Protein AF-A0A1F9WTL8-F1 (afdb_monomer)

Sequence (303 aa):
MWAKHGKNPTGVVTTSINKLLNHLFNNQVIKMRYGSTAKKWLDEKLRIMIGVPLVFESAYKNKDGSFRSKESFTLLKKVEMFDRKLSKINKKDEYAGHSQFVIHPVIIDSILQKNIKPVRLDVILSLKMEISVILYRWLDLVIADKYEVENTLKKLKEELAFGPERYDSFVATIREACEELEGKDFTTGRIVYCKVEKTVDGSDWKIVVRKGKQLELFEEPKVVKQLETDGEFEAFLTKWELLNDPLKSIIKSKAEKIAREKFPTLHSDLSVNLEIVEIMKQREAKPTKELPSDQVQTTQASE

Solvent-accessible surface area (backbone atoms only — not comparable to full-atom values): 18083 Å² total; per-residue (Å²): 109,54,84,79,65,79,49,81,85,72,38,70,46,77,47,46,46,66,60,55,47,48,65,52,29,75,55,67,67,42,95,65,68,90,50,74,66,47,52,51,52,50,51,52,52,53,51,48,37,50,67,49,73,46,70,40,86,72,38,56,78,44,97,86,58,85,40,76,42,76,49,76,46,35,61,27,74,45,79,46,76,50,71,44,75,59,90,82,58,100,56,89,88,51,63,47,56,31,37,38,39,23,40,23,64,71,59,47,52,32,54,76,71,61,75,54,85,83,73,58,60,71,54,53,46,69,51,86,50,70,66,33,48,55,49,48,56,52,46,45,62,74,40,57,92,45,53,62,49,74,46,45,47,73,61,48,37,60,76,66,66,55,70,95,66,57,67,70,59,52,55,52,54,50,39,56,27,23,62,70,45,43,71,38,66,47,87,77,17,17,28,74,39,40,46,70,43,72,38,95,86,64,85,47,46,25,42,43,39,32,49,40,76,55,76,82,74,78,75,73,64,73,71,61,71,65,54,78,76,45,74,62,48,62,55,44,55,57,53,58,69,70,50,56,70,73,59,49,51,56,46,47,55,53,12,45,52,52,25,48,71,77,34,75,89,51,94,46,74,65,46,28,50,52,37,40,53,51,56,49,53,56,52,69,74,44,78,79,77,75,76,84,89,79,84,88,77,87,84,86,80,89,132

Structure (mmCIF, N/CA/C/O backbone):
data_AF-A0A1F9WTL8-F1
#
_entry.id   AF-A0A1F9WTL8-F1
#
loop_
_atom_site.group_PDB
_atom_site.id
_atom_site.type_symbol
_atom_site.label_atom_id
_atom_site.label_alt_id
_atom_site.label_comp_id
_atom_site.label_asym_id
_atom_site.label_entity_id
_atom_site.label_seq_id
_atom_site.pdbx_PDB_ins_code
_atom_site.Cartn_x
_atom_site.Cartn_y
_atom_site.Cartn_z
_atom_site.occupancy
_atom_site.B_iso_or_equiv
_atom_site.auth_seq_id
_atom_site.auth_comp_id
_atom_site.auth_asym_id
_atom_site.auth_atom_id
_atom_site.pdbx_PDB_model_num
ATOM 1 N N . MET A 1 1 ? -1.086 -16.876 -12.178 1.00 43.19 1 MET A N 1
ATOM 2 C CA . MET A 1 1 ? -0.155 -16.435 -13.239 1.00 43.19 1 MET A CA 1
ATOM 3 C C . MET A 1 1 ? 0.992 -17.419 -13.453 1.00 43.19 1 MET A C 1
ATOM 5 O O . MET A 1 1 ? 1.028 -17.994 -14.525 1.00 43.19 1 MET A O 1
ATOM 9 N N . TRP A 1 2 ? 1.868 -17.708 -12.480 1.00 45.12 2 TRP A N 1
ATOM 10 C CA . TRP A 1 2 ? 3.004 -18.633 -12.705 1.00 45.12 2 TRP A CA 1
ATOM 11 C C . TRP A 1 2 ? 2.601 -20.062 -13.088 1.00 45.12 2 TRP A C 1
ATOM 13 O O . TRP A 1 2 ? 3.089 -20.580 -14.086 1.00 45.12 2 TRP A O 1
ATOM 23 N N . ALA A 1 3 ? 1.611 -20.637 -12.399 1.00 43.53 3 ALA A N 1
ATOM 24 C CA . ALA A 1 3 ? 1.057 -21.948 -12.751 1.00 43.53 3 ALA A CA 1
ATOM 25 C C . ALA A 1 3 ? 0.405 -21.989 -14.151 1.00 43.53 3 ALA A C 1
ATOM 27 O O . ALA A 1 3 ? 0.391 -23.035 -14.785 1.00 43.53 3 ALA A O 1
ATOM 28 N N . LYS A 1 4 ? -0.096 -20.851 -14.660 1.00 45.72 4 LYS A N 1
ATOM 29 C CA . LYS A 1 4 ? -0.678 -20.753 -16.012 1.00 45.72 4 LYS A CA 1
ATOM 30 C C . LYS A 1 4 ? 0.379 -20.631 -17.118 1.00 45.72 4 LYS A C 1
ATOM 32 O O . LYS A 1 4 ? 0.051 -20.868 -18.271 1.00 45.72 4 LYS A O 1
ATOM 37 N N . HIS A 1 5 ? 1.620 -20.267 -16.787 1.00 51.41 5 HIS A N 1
ATOM 38 C CA . HIS A 1 5 ? 2.692 -20.038 -17.766 1.00 51.41 5 HIS A CA 1
ATOM 39 C C . HIS A 1 5 ? 3.828 -21.072 -17.701 1.00 51.41 5 HIS A C 1
ATOM 41 O O . HIS A 1 5 ? 4.842 -20.881 -18.365 1.00 51.41 5 HIS A O 1
ATOM 47 N N . GLY A 1 6 ? 3.689 -22.144 -16.909 1.00 40.47 6 GLY A N 1
ATOM 48 C CA . GLY A 1 6 ? 4.621 -23.283 -16.899 1.00 40.47 6 GLY A CA 1
ATOM 49 C C . GLY A 1 6 ? 6.064 -22.966 -16.482 1.00 40.47 6 GLY A C 1
ATOM 50 O O . GLY A 1 6 ? 6.950 -23.795 -16.669 1.00 40.47 6 GLY A O 1
ATOM 51 N N . LYS A 1 7 ? 6.333 -21.776 -15.931 1.00 51.59 7 LYS A N 1
ATOM 52 C CA . LYS A 1 7 ? 7.673 -21.369 -15.491 1.00 51.59 7 LYS A CA 1
ATOM 53 C C . LYS A 1 7 ? 7.816 -21.589 -13.988 1.00 51.59 7 LYS A C 1
ATOM 55 O O . LYS A 1 7 ? 6.960 -21.159 -13.216 1.00 51.59 7 LYS A O 1
ATOM 60 N N . ASN A 1 8 ? 8.915 -22.240 -13.600 1.00 54.66 8 ASN A N 1
ATOM 61 C CA . ASN A 1 8 ? 9.370 -22.347 -12.214 1.00 54.66 8 ASN A CA 1
ATOM 62 C C . ASN A 1 8 ? 9.337 -20.941 -11.573 1.00 54.66 8 ASN A C 1
ATOM 64 O O . ASN A 1 8 ? 9.842 -20.003 -12.203 1.00 54.66 8 ASN A O 1
ATOM 68 N N . PRO A 1 9 ? 8.716 -20.747 -10.395 1.00 68.69 9 PRO A N 1
ATOM 69 C CA . PRO A 1 9 ? 8.656 -19.453 -9.726 1.00 68.69 9 PRO A CA 1
ATOM 70 C C . PRO A 1 9 ? 10.038 -19.102 -9.157 1.00 68.69 9 PRO A C 1
ATOM 72 O O . PRO A 1 9 ? 10.268 -19.101 -7.960 1.00 68.69 9 PRO A O 1
ATOM 75 N N . THR A 1 10 ? 10.991 -18.781 -10.029 1.00 75.44 10 THR A N 1
ATOM 76 C CA . THR A 1 10 ? 12.353 -18.376 -9.653 1.00 75.44 10 THR A CA 1
ATOM 77 C C . THR A 1 10 ? 12.415 -16.936 -9.137 1.00 75.44 10 THR A C 1
ATOM 79 O O . THR A 1 10 ? 13.492 -16.432 -8.831 1.00 75.44 10 THR A O 1
ATOM 82 N N . GLY A 1 11 ? 11.274 -16.239 -9.102 1.00 80.44 11 GLY A N 1
ATOM 83 C CA . GLY A 1 11 ? 11.183 -14.816 -8.784 1.00 80.44 11 GLY A CA 1
ATOM 84 C C . GLY A 1 11 ? 11.794 -13.896 -9.843 1.00 80.44 11 GLY A C 1
ATOM 85 O O . GLY A 1 11 ? 11.810 -12.685 -9.642 1.00 80.44 11 GLY A O 1
ATOM 86 N N . VAL A 1 12 ? 12.281 -14.441 -10.965 1.00 86.31 12 VAL A N 1
ATOM 87 C CA . VAL A 1 12 ? 12.871 -13.662 -12.058 1.00 86.31 12 VAL A CA 1
ATOM 88 C C . VAL A 1 12 ? 11.763 -13.013 -12.881 1.00 86.31 12 VAL A C 1
ATOM 90 O O . VAL A 1 12 ? 10.932 -13.690 -13.487 1.00 86.31 12 VAL A O 1
ATOM 93 N N . VAL A 1 13 ? 11.796 -11.689 -12.952 1.00 83.81 13 VAL A N 1
ATOM 94 C CA . VAL A 1 13 ? 10.943 -10.879 -13.818 1.00 83.81 13 VAL A CA 1
ATOM 95 C C . VAL A 1 13 ? 11.832 -10.212 -14.857 1.00 83.81 13 VAL A C 1
ATOM 97 O O . VAL A 1 13 ? 12.881 -9.663 -14.532 1.00 83.81 13 VAL A O 1
ATOM 100 N N . THR A 1 14 ? 11.449 -10.294 -16.129 1.00 83.19 14 THR A N 1
ATOM 101 C CA . THR A 1 14 ? 12.150 -9.639 -17.240 1.00 83.19 14 THR A CA 1
ATOM 102 C C . THR A 1 14 ? 11.123 -8.919 -18.097 1.00 83.19 14 THR A C 1
ATOM 104 O O . THR A 1 14 ? 10.151 -9.533 -18.534 1.00 83.19 14 THR A O 1
ATOM 107 N N . THR A 1 15 ? 11.316 -7.621 -18.311 1.00 81.44 15 THR A N 1
ATOM 108 C CA . THR A 1 15 ? 10.384 -6.773 -19.064 1.00 81.44 15 THR A CA 1
ATOM 109 C C . THR A 1 15 ? 11.129 -5.637 -19.759 1.00 81.44 15 THR A C 1
ATOM 111 O O . THR A 1 15 ? 12.241 -5.277 -19.370 1.00 81.44 15 THR A O 1
ATOM 114 N N . SER A 1 16 ? 10.525 -5.053 -20.796 1.00 83.12 16 SER A N 1
ATOM 115 C CA . SER A 1 16 ? 11.001 -3.772 -21.314 1.00 83.12 16 SER A CA 1
ATOM 116 C C . SER A 1 16 ? 10.703 -2.666 -20.299 1.00 83.12 16 SER A C 1
ATOM 118 O O . SER A 1 16 ? 9.689 -2.710 -19.587 1.00 83.12 16 SER A O 1
ATOM 120 N N . ILE A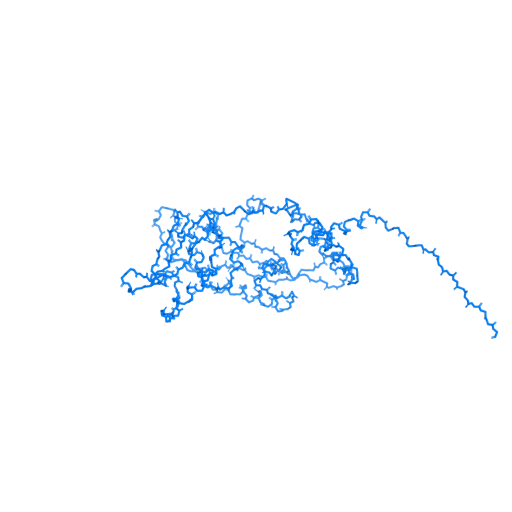 1 17 ? 11.585 -1.667 -20.238 1.00 81.31 17 ILE A N 1
ATOM 121 C CA . ILE A 1 17 ? 11.403 -0.501 -19.364 1.00 81.31 17 ILE A CA 1
ATOM 122 C C . ILE A 1 17 ? 10.117 0.238 -19.756 1.00 81.31 17 ILE A C 1
ATOM 124 O O . ILE A 1 17 ? 9.329 0.593 -18.885 1.00 81.31 17 ILE A O 1
ATOM 128 N N . ASN A 1 18 ? 9.852 0.382 -21.058 1.00 77.19 18 ASN A N 1
ATOM 129 C CA . ASN A 1 18 ? 8.648 1.044 -21.573 1.00 77.19 18 ASN A CA 1
ATOM 130 C C . ASN A 1 18 ? 7.372 0.373 -21.076 1.00 77.19 18 ASN A C 1
ATOM 132 O O . ASN A 1 18 ? 6.476 1.056 -20.597 1.00 77.19 18 ASN A O 1
ATOM 136 N N . LYS A 1 19 ? 7.292 -0.961 -21.147 1.00 78.44 19 LYS A N 1
ATOM 137 C CA . LYS A 1 19 ? 6.102 -1.700 -20.714 1.00 78.44 19 LYS A CA 1
ATOM 138 C C . LYS A 1 19 ? 5.841 -1.521 -19.224 1.00 78.44 19 LYS A C 1
ATOM 140 O O . LYS A 1 19 ? 4.708 -1.252 -18.831 1.00 78.44 19 LYS A O 1
ATOM 145 N N . LEU A 1 20 ? 6.895 -1.623 -18.414 1.00 78.75 20 LEU A N 1
ATOM 146 C CA . LEU A 1 20 ? 6.801 -1.424 -16.971 1.00 78.75 20 LEU A CA 1
ATOM 147 C C . LEU A 1 20 ? 6.327 -0.006 -16.638 1.00 78.75 20 LEU A C 1
ATOM 149 O O . LEU A 1 20 ? 5.384 0.164 -15.871 1.00 78.75 20 LEU A O 1
ATOM 153 N N . LEU A 1 21 ? 6.947 1.003 -17.250 1.00 78.69 21 LEU A N 1
ATOM 154 C CA . LEU A 1 21 ? 6.581 2.397 -17.036 1.00 78.69 21 LEU A CA 1
ATOM 155 C C . LEU A 1 21 ? 5.161 2.687 -17.520 1.00 78.69 21 LEU A C 1
ATOM 157 O O . LEU A 1 21 ? 4.407 3.307 -16.788 1.00 78.69 21 LEU A O 1
ATOM 161 N N . ASN A 1 22 ? 4.744 2.171 -18.676 1.00 76.31 22 ASN A N 1
ATOM 162 C CA . ASN A 1 22 ? 3.378 2.346 -19.171 1.00 76.31 22 ASN A CA 1
ATOM 163 C C . ASN A 1 22 ? 2.339 1.744 -18.215 1.00 76.31 22 ASN A C 1
ATOM 165 O O . ASN A 1 22 ? 1.310 2.366 -17.978 1.00 76.31 22 ASN A O 1
ATOM 169 N N . HIS A 1 23 ? 2.603 0.579 -17.614 1.00 74.56 23 HIS A N 1
ATOM 170 C CA . HIS A 1 23 ? 1.706 0.004 -16.600 1.00 74.56 23 HIS A CA 1
ATOM 171 C C . HIS A 1 23 ? 1.620 0.858 -15.327 1.00 74.56 23 HIS A C 1
ATOM 173 O O . HIS A 1 23 ? 0.559 0.945 -14.709 1.00 74.56 23 HIS A O 1
ATOM 179 N N . LEU A 1 24 ? 2.717 1.508 -14.938 1.00 71.62 24 LEU A N 1
ATOM 180 C CA . LEU A 1 24 ? 2.745 2.402 -13.779 1.00 71.62 24 LEU A CA 1
ATOM 181 C C . LEU A 1 24 ? 2.130 3.780 -14.089 1.00 71.62 24 LEU A C 1
ATOM 183 O O . LEU A 1 24 ? 1.499 4.382 -13.224 1.00 71.62 24 LEU A O 1
ATOM 187 N N . PHE A 1 25 ? 2.294 4.279 -15.316 1.00 71.56 25 PHE A N 1
ATOM 188 C CA . PHE A 1 25 ? 1.929 5.640 -15.727 1.00 71.56 25 PHE A CA 1
ATOM 189 C C . PHE A 1 25 ? 0.488 5.739 -16.243 1.00 71.56 25 PHE A C 1
ATOM 191 O O . PHE A 1 25 ? -0.194 6.718 -15.945 1.00 71.56 25 PHE A O 1
ATOM 198 N N . ASN A 1 26 ? -0.018 4.717 -16.947 1.00 61.88 26 ASN A N 1
ATOM 199 C CA . ASN A 1 26 ? -1.401 4.706 -17.447 1.00 61.88 26 ASN A CA 1
ATOM 200 C C . ASN A 1 26 ? -2.440 4.629 -16.320 1.00 61.88 26 ASN A C 1
ATOM 202 O O . ASN A 1 26 ? -3.569 5.071 -16.500 1.00 61.88 26 ASN A O 1
ATOM 206 N N . ASN A 1 27 ? -2.049 4.155 -15.135 1.00 55.62 27 ASN A N 1
ATOM 207 C CA . ASN A 1 27 ? -2.890 4.160 -13.936 1.00 55.62 27 ASN A CA 1
ATOM 208 C C . ASN A 1 27 ? -2.858 5.506 -13.173 1.00 55.62 27 ASN A C 1
ATOM 210 O O . ASN A 1 27 ? -3.203 5.564 -12.000 1.00 55.62 27 ASN A O 1
ATOM 214 N N . GLN A 1 28 ? -2.446 6.594 -13.838 1.00 53.03 28 GLN A N 1
ATOM 215 C CA . GLN A 1 28 ? -2.483 7.994 -13.379 1.00 53.03 28 GLN A CA 1
ATOM 216 C C . GLN A 1 28 ? -1.624 8.371 -12.155 1.00 53.03 28 GLN A C 1
ATOM 218 O O . GLN A 1 28 ? -1.599 9.546 -11.788 1.00 53.03 28 GLN A O 1
ATOM 223 N N . VAL A 1 29 ? -0.866 7.441 -11.563 1.00 50.69 29 VAL A N 1
ATOM 224 C CA . VAL A 1 29 ? -0.052 7.710 -10.356 1.00 50.69 29 VAL A CA 1
ATOM 225 C C . VAL A 1 29 ? 1.156 8.594 -10.657 1.00 50.69 29 VAL A C 1
ATOM 227 O O . VAL A 1 29 ? 1.544 9.436 -9.851 1.00 50.69 29 VAL A O 1
ATOM 230 N N . ILE A 1 30 ? 1.760 8.428 -11.835 1.00 56.66 30 ILE A N 1
ATOM 231 C CA . ILE A 1 30 ? 2.979 9.141 -12.215 1.00 56.66 30 ILE A CA 1
ATOM 232 C C . ILE A 1 30 ? 2.784 9.742 -13.605 1.00 56.66 30 ILE A C 1
ATOM 234 O O . ILE A 1 30 ? 2.793 9.047 -14.619 1.00 56.66 30 ILE A O 1
ATOM 238 N N . LYS A 1 31 ? 2.638 11.068 -13.659 1.00 59.84 31 LYS A N 1
ATOM 239 C CA . LYS A 1 31 ? 2.557 11.838 -14.909 1.00 59.84 31 LYS A CA 1
ATOM 240 C C . LYS A 1 31 ? 3.958 12.106 -15.462 1.00 59.84 31 LYS A C 1
ATOM 242 O O . LYS A 1 31 ? 4.398 13.251 -15.527 1.00 59.84 31 LYS A O 1
ATOM 247 N N . MET A 1 32 ? 4.686 11.056 -15.830 1.00 64.75 32 MET A N 1
ATOM 248 C CA . MET A 1 32 ? 6.005 11.190 -16.454 1.00 64.75 32 MET A CA 1
ATOM 249 C C . MET A 1 32 ? 5.969 10.670 -17.885 1.00 64.75 32 MET A C 1
ATOM 251 O O . MET A 1 32 ? 5.461 9.588 -18.160 1.00 64.75 32 MET A O 1
ATOM 255 N N . ARG A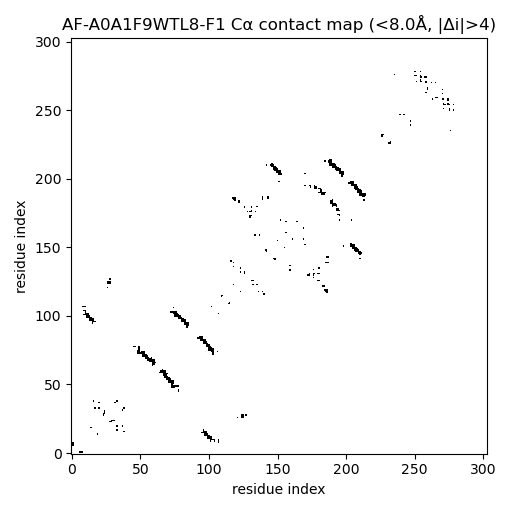 1 33 ? 6.534 11.441 -18.818 1.00 66.44 33 ARG A N 1
ATOM 256 C CA . ARG A 1 33 ? 6.780 10.949 -20.177 1.00 66.44 33 ARG A CA 1
ATOM 257 C C . ARG A 1 33 ? 7.967 9.993 -20.156 1.00 66.44 33 ARG A C 1
ATOM 259 O O . ARG A 1 33 ? 8.923 10.201 -19.406 1.00 66.44 33 ARG A O 1
ATOM 266 N N . TYR A 1 34 ? 7.911 8.968 -21.000 1.00 69.00 34 TYR A N 1
ATOM 267 C CA . TYR A 1 34 ? 9.054 8.093 -21.213 1.00 69.00 34 TYR A CA 1
ATOM 268 C C . TYR A 1 34 ? 10.279 8.908 -21.662 1.00 69.00 34 TYR A C 1
ATOM 270 O O . TYR A 1 34 ? 10.170 9.798 -22.505 1.00 69.00 34 TYR A O 1
ATOM 278 N N . GLY A 1 35 ? 11.438 8.626 -21.064 1.00 73.50 35 GLY A N 1
ATOM 279 C CA . GLY A 1 35 ? 12.675 9.365 -21.300 1.00 73.50 35 GLY A CA 1
ATOM 280 C C . GLY A 1 35 ? 13.717 9.137 -20.205 1.00 73.50 35 GLY A C 1
ATOM 281 O O . GLY A 1 35 ? 13.547 8.297 -19.317 1.00 73.50 35 GLY A O 1
ATOM 282 N N . SER A 1 36 ? 14.801 9.914 -20.249 1.00 77.56 36 SER A N 1
ATOM 283 C CA . SER A 1 36 ? 15.927 9.801 -19.310 1.00 77.56 36 SER A CA 1
ATOM 284 C C . SER A 1 36 ? 15.505 9.975 -17.847 1.00 77.56 36 SER A C 1
ATOM 286 O O . SER A 1 36 ? 15.961 9.222 -16.989 1.00 77.56 36 SER A O 1
ATOM 288 N N . THR A 1 37 ? 14.590 10.903 -17.559 1.00 82.75 37 THR A N 1
ATOM 289 C CA . THR A 1 37 ? 14.067 11.142 -16.205 1.00 82.75 37 THR A CA 1
ATOM 290 C C . THR A 1 37 ? 13.292 9.940 -15.671 1.00 82.75 37 THR A C 1
ATOM 292 O O . THR A 1 37 ? 13.511 9.536 -14.534 1.00 82.75 37 THR A O 1
ATOM 295 N N . ALA A 1 38 ? 12.435 9.319 -16.487 1.00 81.81 38 ALA A N 1
ATOM 296 C CA . ALA A 1 38 ? 11.674 8.138 -16.078 1.00 81.81 38 ALA A CA 1
ATOM 297 C C . ALA A 1 38 ? 12.585 6.922 -15.842 1.00 81.81 38 ALA A C 1
ATOM 299 O O . ALA A 1 38 ? 12.382 6.178 -14.884 1.00 81.81 38 ALA A O 1
ATOM 300 N N . LYS A 1 39 ? 13.634 6.755 -16.662 1.00 82.19 39 LYS A N 1
ATOM 301 C CA . LYS A 1 39 ? 14.652 5.709 -16.466 1.00 82.19 39 LYS A CA 1
ATOM 302 C C . LYS A 1 39 ? 15.435 5.922 -15.165 1.00 82.19 39 LYS A C 1
ATOM 304 O O . LYS A 1 39 ? 15.606 4.967 -14.417 1.00 82.19 39 LYS A O 1
ATOM 309 N N . LYS A 1 40 ? 15.8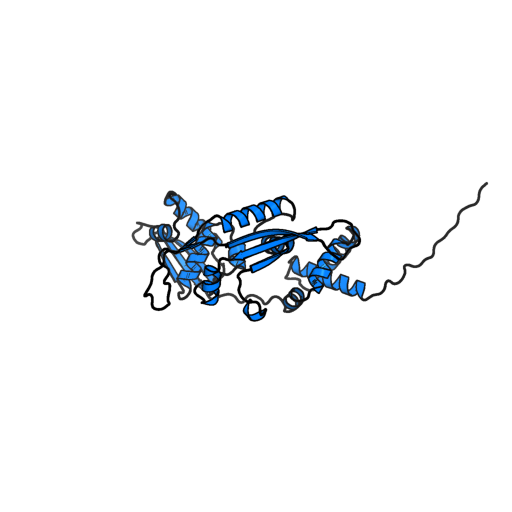65 7.158 -14.877 1.00 86.94 40 LYS A N 1
ATOM 310 C CA . LYS A 1 40 ? 16.546 7.509 -13.615 1.00 86.94 40 LYS A CA 1
ATOM 311 C C . LYS A 1 40 ? 15.653 7.274 -12.399 1.00 86.94 40 LYS A C 1
ATOM 313 O O . LYS A 1 40 ? 16.105 6.676 -11.433 1.00 86.94 40 LYS A O 1
ATOM 318 N N . TRP A 1 41 ? 14.391 7.693 -12.475 1.00 88.12 41 TRP A N 1
ATOM 319 C CA . TRP A 1 41 ? 13.410 7.451 -11.419 1.00 88.12 41 TRP A CA 1
ATOM 320 C C . TRP A 1 41 ? 13.229 5.950 -11.155 1.00 88.12 41 TRP A C 1
ATOM 322 O O . TRP A 1 41 ? 13.267 5.515 -10.008 1.00 88.12 41 TRP A O 1
ATOM 332 N N . LEU A 1 42 ? 13.092 5.142 -12.212 1.00 87.12 42 LEU A N 1
ATOM 333 C CA . LEU A 1 42 ? 12.955 3.692 -12.075 1.00 87.12 42 LEU A CA 1
ATOM 334 C C . LEU A 1 42 ? 14.209 3.056 -11.460 1.00 87.12 42 LEU A C 1
ATOM 336 O O . LEU A 1 42 ? 14.077 2.220 -10.569 1.00 87.12 42 LEU A O 1
ATOM 340 N N . ASP A 1 43 ? 15.403 3.455 -11.908 1.00 88.00 43 ASP A N 1
ATOM 341 C CA . ASP A 1 43 ? 16.675 2.991 -11.337 1.00 88.00 43 ASP A CA 1
ATOM 342 C C . ASP A 1 43 ? 16.758 3.318 -9.840 1.00 88.00 43 ASP A C 1
ATOM 344 O O . ASP A 1 43 ? 17.048 2.444 -9.028 1.00 88.00 43 ASP A O 1
ATOM 348 N N . GLU A 1 44 ? 16.406 4.544 -9.449 1.00 90.75 44 GLU A N 1
ATOM 349 C CA . GLU A 1 44 ? 16.355 4.959 -8.045 1.00 90.75 44 GLU A CA 1
ATOM 350 C C . GLU A 1 44 ? 15.398 4.079 -7.225 1.00 90.75 44 GLU A C 1
ATOM 352 O O . GLU A 1 44 ? 15.774 3.571 -6.168 1.00 90.75 44 GLU A O 1
ATOM 357 N N . LYS A 1 45 ? 14.178 3.825 -7.720 1.00 90.06 45 LYS A N 1
ATOM 358 C CA . LYS A 1 45 ? 13.215 2.967 -7.008 1.00 90.06 45 LYS A CA 1
ATOM 359 C C . LYS A 1 45 ? 13.681 1.519 -6.916 1.00 90.06 45 LYS A C 1
ATOM 361 O O . LYS A 1 45 ? 13.537 0.901 -5.862 1.00 90.06 45 LYS A O 1
ATOM 366 N N . LEU A 1 46 ? 14.286 0.979 -7.971 1.00 90.00 46 LEU A N 1
ATOM 367 C CA . LEU A 1 46 ? 14.866 -0.363 -7.943 1.00 90.00 46 LEU A CA 1
ATOM 368 C C . LEU A 1 46 ? 16.033 -0.460 -6.951 1.00 90.00 46 LEU A C 1
ATOM 370 O O . LEU A 1 46 ? 16.117 -1.448 -6.221 1.00 90.00 46 LEU A O 1
ATOM 374 N N . ARG A 1 47 ? 16.879 0.576 -6.862 1.00 89.81 47 ARG A N 1
ATOM 375 C CA . ARG A 1 47 ? 17.958 0.670 -5.864 1.00 89.81 47 ARG A CA 1
ATOM 376 C C . ARG A 1 47 ? 17.427 0.686 -4.435 1.00 89.81 47 ARG A C 1
ATOM 378 O O . ARG A 1 47 ? 17.971 -0.009 -3.583 1.00 89.81 47 ARG A O 1
ATOM 385 N N . ILE A 1 48 ? 16.349 1.422 -4.171 1.00 90.88 48 ILE A N 1
ATOM 386 C CA . ILE A 1 48 ? 15.700 1.415 -2.852 1.00 90.88 48 ILE A CA 1
ATOM 387 C C . ILE A 1 48 ? 15.209 -0.000 -2.515 1.00 90.88 48 ILE A C 1
ATOM 389 O O . ILE A 1 48 ? 15.480 -0.503 -1.428 1.00 90.88 48 ILE A O 1
ATOM 393 N N . MET A 1 49 ? 14.565 -0.691 -3.459 1.00 90.94 49 MET A N 1
ATOM 394 C CA . MET A 1 49 ? 14.015 -2.036 -3.230 1.00 90.94 49 MET A CA 1
ATOM 395 C C . MET A 1 49 ? 15.072 -3.135 -2.999 1.00 90.94 49 MET A C 1
ATOM 397 O O . MET A 1 49 ? 14.756 -4.155 -2.384 1.00 90.94 49 MET A O 1
ATOM 401 N N . ILE A 1 50 ? 16.308 -2.954 -3.477 1.00 93.06 50 ILE A N 1
ATOM 402 C CA . ILE A 1 50 ? 17.444 -3.846 -3.170 1.00 93.06 50 ILE A CA 1
ATOM 403 C C . ILE A 1 50 ? 18.257 -3.375 -1.952 1.00 93.06 50 ILE A C 1
ATOM 405 O O . ILE A 1 50 ? 19.042 -4.149 -1.419 1.00 93.06 50 ILE A O 1
ATOM 409 N N . GLY A 1 51 ? 18.088 -2.125 -1.509 1.00 90.19 51 GLY A N 1
ATOM 410 C CA . GLY A 1 51 ? 18.845 -1.541 -0.399 1.00 90.19 51 GLY A CA 1
ATOM 411 C C . GLY A 1 51 ? 18.133 -1.576 0.954 1.00 90.19 51 GLY A C 1
ATOM 412 O O . GLY A 1 51 ? 18.800 -1.649 1.981 1.00 90.19 51 GLY A O 1
ATOM 413 N N . VAL A 1 52 ? 16.797 -1.523 0.976 1.00 90.44 52 VAL A N 1
ATOM 414 C CA . VAL A 1 52 ? 16.014 -1.473 2.221 1.00 90.44 52 VAL A CA 1
ATOM 415 C C . VAL A 1 52 ? 15.732 -2.892 2.733 1.00 90.44 52 VAL A C 1
ATOM 417 O O . VAL A 1 52 ? 15.013 -3.643 2.062 1.00 90.44 52 VAL A O 1
ATOM 420 N N . PRO A 1 53 ? 16.266 -3.281 3.908 1.00 89.00 53 PRO A N 1
ATOM 421 C CA . PRO A 1 53 ? 15.975 -4.576 4.500 1.00 89.00 53 PRO A CA 1
ATOM 422 C C . PRO A 1 53 ? 14.575 -4.597 5.122 1.00 89.00 53 PRO A C 1
ATOM 424 O O . PRO A 1 53 ? 14.144 -3.663 5.795 1.00 89.00 53 PRO A O 1
ATOM 427 N N . LEU A 1 54 ? 13.888 -5.713 4.927 1.00 87.56 54 LEU A N 1
ATOM 428 C CA . LEU A 1 54 ? 12.681 -6.130 5.618 1.00 87.56 54 LEU A CA 1
ATOM 429 C C . LEU A 1 54 ? 13.078 -7.166 6.667 1.00 87.56 54 LEU A C 1
ATOM 431 O O . LEU A 1 54 ? 13.856 -8.077 6.383 1.00 87.56 54 LEU A O 1
ATOM 435 N N . VAL A 1 55 ? 12.533 -7.040 7.874 1.00 84.25 55 VAL A N 1
ATOM 436 C CA . VAL A 1 55 ? 12.824 -7.956 8.979 1.00 84.25 55 VAL A CA 1
ATOM 437 C C . VAL A 1 55 ? 11.560 -8.710 9.353 1.00 84.25 55 VAL A C 1
ATOM 439 O O . VAL A 1 55 ? 10.527 -8.117 9.654 1.00 84.25 55 VAL A O 1
ATOM 442 N N . PHE A 1 56 ? 11.653 -10.033 9.379 1.00 81.69 56 PHE A N 1
ATOM 443 C CA . PHE A 1 56 ? 10.672 -10.869 10.049 1.00 81.69 56 PHE A CA 1
ATOM 444 C C . PHE A 1 56 ? 11.066 -11.027 11.513 1.00 81.69 56 PHE A C 1
ATOM 446 O O . PHE A 1 56 ? 12.015 -11.734 11.837 1.00 81.69 56 PHE A O 1
ATOM 453 N N . GLU A 1 57 ? 10.342 -10.357 12.409 1.00 72.50 57 GLU A N 1
ATOM 454 C CA . GLU A 1 57 ? 10.663 -10.348 13.843 1.00 72.50 57 GLU A CA 1
ATOM 455 C C . GLU A 1 57 ? 10.177 -11.601 14.588 1.00 72.50 57 GLU A C 1
ATOM 457 O O . GLU A 1 57 ? 10.689 -11.924 15.658 1.00 72.50 57 GLU A O 1
ATOM 462 N N . SER A 1 58 ? 9.201 -12.332 14.041 1.00 69.50 58 SER A N 1
ATOM 463 C CA . SER A 1 58 ? 8.648 -13.561 14.636 1.00 69.50 58 SER A CA 1
ATOM 464 C C . SER A 1 58 ? 8.039 -14.490 13.580 1.00 69.50 58 SER A C 1
ATOM 466 O O . SER A 1 58 ? 6.916 -14.969 13.731 1.00 69.50 58 SER A O 1
ATOM 468 N N . ALA A 1 59 ? 8.762 -14.740 12.484 1.00 66.69 59 ALA A N 1
ATOM 469 C CA . ALA A 1 59 ? 8.300 -15.700 11.484 1.00 66.69 59 ALA A CA 1
ATOM 470 C C . ALA A 1 59 ? 8.418 -17.130 12.021 1.00 66.69 59 ALA A C 1
ATOM 472 O O . ALA A 1 59 ? 9.480 -17.545 12.493 1.00 66.69 59 ALA A O 1
ATOM 473 N N . TYR A 1 60 ? 7.328 -17.890 11.930 1.00 64.88 60 TYR A N 1
ATOM 474 C CA . TYR A 1 60 ? 7.362 -19.324 12.176 1.00 64.88 60 TYR A CA 1
ATOM 475 C C . TYR A 1 60 ? 7.980 -20.026 10.969 1.00 64.88 60 TYR A C 1
ATOM 477 O O . TYR A 1 60 ? 7.508 -19.866 9.845 1.00 64.88 60 TYR A O 1
ATOM 485 N N . LYS A 1 61 ? 9.035 -20.810 11.201 1.00 64.56 61 LYS A N 1
ATOM 486 C CA . LYS A 1 61 ? 9.739 -21.543 10.138 1.00 64.56 61 LYS A CA 1
ATOM 487 C C . LYS A 1 61 ? 8.894 -22.692 9.578 1.00 64.56 61 LYS A C 1
ATOM 489 O O . LYS A 1 61 ? 9.009 -23.031 8.406 1.00 64.56 61 LYS A O 1
ATOM 494 N N . ASN A 1 62 ? 8.028 -23.252 10.420 1.00 66.81 62 ASN A N 1
ATOM 495 C CA . ASN A 1 62 ? 7.156 -24.380 10.126 1.00 66.81 62 ASN A CA 1
ATOM 496 C C . ASN A 1 62 ? 5.719 -24.070 10.591 1.00 66.81 62 ASN A C 1
ATOM 498 O O . ASN A 1 62 ? 5.511 -23.289 11.521 1.00 66.81 62 ASN A O 1
ATOM 502 N N . LYS A 1 63 ? 4.716 -24.697 9.957 1.00 68.38 63 LYS A N 1
ATOM 503 C CA . LYS A 1 63 ? 3.281 -24.483 10.257 1.00 68.38 63 LYS A CA 1
ATOM 504 C C . LYS A 1 63 ? 2.858 -24.915 11.666 1.00 68.38 63 LYS A C 1
ATOM 506 O O . LYS A 1 63 ? 1.830 -24.463 12.150 1.00 68.38 63 LYS A O 1
ATOM 511 N N . ASP A 1 64 ? 3.629 -25.797 12.289 1.00 73.12 64 ASP A N 1
ATOM 512 C CA . ASP A 1 64 ? 3.447 -26.274 13.665 1.00 73.12 64 ASP A CA 1
ATOM 513 C C . ASP A 1 64 ? 3.857 -25.227 14.720 1.00 73.12 64 ASP A C 1
ATOM 515 O O . ASP A 1 64 ? 3.582 -25.403 15.903 1.00 73.12 64 ASP A O 1
ATOM 519 N N . GLY A 1 65 ? 4.513 -24.137 14.304 1.00 69.50 65 GLY A N 1
ATOM 520 C CA . GLY A 1 65 ? 4.929 -23.046 15.179 1.00 69.50 65 GLY A CA 1
ATOM 521 C C . GLY A 1 65 ? 6.126 -23.367 16.079 1.00 69.50 65 GLY A C 1
ATOM 522 O O . GLY A 1 65 ? 6.444 -22.570 16.961 1.00 69.50 65 GLY A O 1
ATOM 523 N N . SER A 1 66 ? 6.806 -24.498 15.861 1.00 67.56 66 SER A N 1
ATOM 524 C CA . SER A 1 66 ? 7.867 -25.000 16.749 1.00 67.56 66 SER A CA 1
ATOM 525 C C . SER A 1 66 ? 9.154 -24.164 16.714 1.00 67.56 66 SER A C 1
ATOM 527 O O . SER A 1 66 ? 9.872 -24.087 17.709 1.00 67.56 66 SER A O 1
ATOM 529 N N . PHE A 1 67 ? 9.427 -23.480 15.598 1.00 66.44 67 PHE A N 1
ATOM 530 C CA . PHE A 1 67 ? 10.618 -22.651 15.418 1.00 66.44 67 PHE A CA 1
ATOM 531 C C . PHE A 1 67 ? 10.252 -21.230 15.014 1.00 66.44 67 PHE A C 1
ATOM 533 O O . PHE A 1 67 ? 9.550 -21.022 14.024 1.00 66.44 67 PHE A O 1
ATOM 540 N N . ARG A 1 68 ? 10.805 -20.253 15.737 1.00 69.75 68 ARG A N 1
ATOM 541 C CA . ARG A 1 68 ? 10.798 -18.841 15.347 1.00 69.75 68 ARG A CA 1
ATOM 542 C C . ARG A 1 68 ? 12.152 -18.482 14.755 1.00 69.75 68 ARG A C 1
ATOM 544 O O . ARG A 1 68 ? 13.184 -18.778 15.351 1.00 69.75 68 ARG A O 1
ATOM 551 N N . SER A 1 69 ? 12.150 -17.839 13.597 1.00 72.81 69 SER A N 1
ATOM 552 C CA . SER A 1 69 ? 13.355 -17.306 12.969 1.00 72.81 69 SER A CA 1
ATOM 553 C C . SER A 1 69 ? 13.255 -15.795 12.846 1.00 72.81 69 SER A C 1
ATOM 555 O O . SER A 1 69 ? 12.226 -15.269 12.416 1.00 72.81 69 SER A O 1
ATOM 557 N N . LYS A 1 70 ? 14.352 -15.113 13.186 1.00 79.50 70 LYS A N 1
ATOM 558 C CA . LYS A 1 70 ? 14.577 -13.727 12.788 1.00 79.50 70 LYS A CA 1
ATOM 559 C C . LYS A 1 70 ? 15.364 -13.745 11.486 1.00 79.50 70 LYS A C 1
ATOM 561 O O . LYS A 1 70 ? 16.517 -14.165 11.474 1.00 79.50 70 LYS A O 1
ATOM 566 N N . GLU A 1 71 ? 14.731 -13.323 10.404 1.00 82.38 71 GLU A N 1
ATOM 567 C CA . GLU A 1 71 ? 15.350 -13.261 9.080 1.00 82.38 71 GLU A CA 1
ATOM 568 C C . GLU A 1 71 ? 15.242 -11.834 8.546 1.00 82.38 71 GLU A C 1
ATOM 570 O O . GLU A 1 71 ? 14.200 -11.192 8.682 1.00 82.38 71 GLU A O 1
ATOM 575 N N . SER A 1 72 ? 16.338 -11.333 7.979 1.00 86.38 72 SER A N 1
ATOM 576 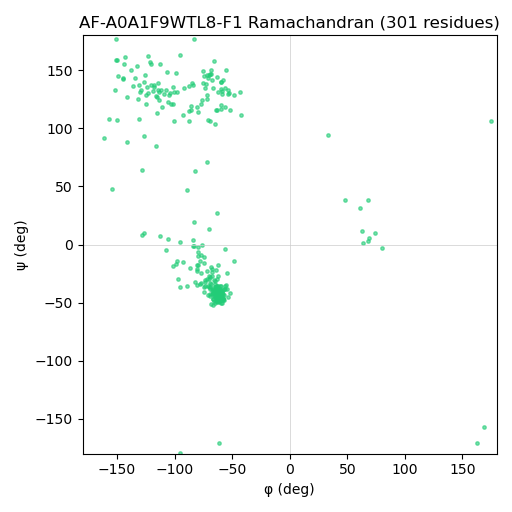C CA . SER A 1 72 ? 16.402 -10.028 7.324 1.00 86.38 72 SER A CA 1
ATOM 577 C C . SER A 1 72 ? 16.708 -10.243 5.849 1.00 86.38 72 SER A C 1
ATOM 579 O O . SER A 1 72 ? 17.654 -10.957 5.515 1.00 86.38 72 SER A O 1
ATOM 581 N N . PHE A 1 73 ? 15.904 -9.653 4.973 1.00 89.56 73 PHE A N 1
ATOM 582 C CA . PHE A 1 73 ? 16.029 -9.789 3.524 1.00 89.56 73 PHE A CA 1
ATOM 583 C C . PHE A 1 73 ? 15.502 -8.536 2.824 1.00 89.56 73 PHE A C 1
ATOM 585 O O . PHE A 1 73 ? 14.715 -7.787 3.383 1.00 89.56 73 PHE A O 1
ATOM 592 N N . THR A 1 74 ? 15.904 -8.285 1.586 1.00 92.69 74 THR A N 1
ATOM 593 C CA . THR A 1 74 ? 15.423 -7.145 0.785 1.00 92.69 74 THR A CA 1
ATOM 594 C C . THR A 1 74 ? 14.269 -7.574 -0.118 1.00 92.69 74 THR A C 1
ATOM 596 O O . THR A 1 74 ? 14.084 -8.762 -0.374 1.00 92.69 74 THR A O 1
ATOM 599 N N . LEU A 1 75 ? 13.482 -6.631 -0.650 1.00 90.69 75 LEU A N 1
ATOM 600 C CA . LEU A 1 75 ? 12.390 -6.981 -1.570 1.00 90.69 75 LEU A CA 1
ATOM 601 C C . LEU A 1 75 ? 12.926 -7.678 -2.835 1.00 90.69 75 LEU A C 1
ATOM 603 O O . LEU A 1 75 ? 12.370 -8.675 -3.309 1.00 90.69 75 LEU A O 1
ATOM 607 N N . LEU A 1 76 ? 14.030 -7.151 -3.366 1.00 92.25 76 LEU A N 1
ATOM 608 C CA . LEU A 1 76 ? 14.717 -7.679 -4.539 1.00 92.25 76 LEU A CA 1
ATOM 609 C C . LEU A 1 76 ? 16.074 -8.258 -4.142 1.00 92.25 76 LEU A C 1
ATOM 611 O O . LEU A 1 76 ? 16.856 -7.612 -3.453 1.00 92.25 76 LEU A O 1
ATOM 615 N N . LYS A 1 77 ? 16.371 -9.461 -4.634 1.00 90.69 77 LYS A N 1
ATOM 616 C CA . LYS A 1 77 ? 17.673 -10.130 -4.519 1.00 90.69 77 LYS A CA 1
ATOM 617 C C . LYS A 1 77 ? 18.683 -9.615 -5.548 1.00 90.69 77 LYS A C 1
ATOM 619 O O . LYS A 1 77 ? 19.879 -9.592 -5.280 1.00 90.69 77 LYS A O 1
ATOM 624 N N . LYS A 1 78 ? 18.218 -9.260 -6.749 1.00 90.38 78 LYS A N 1
ATOM 625 C CA . LYS A 1 78 ? 19.053 -8.754 -7.849 1.00 90.38 78 LYS A CA 1
ATOM 626 C C . LYS A 1 78 ? 18.251 -7.781 -8.707 1.00 90.38 78 LYS A C 1
ATOM 628 O O . LYS A 1 78 ? 17.064 -8.007 -8.937 1.00 90.38 78 LYS A O 1
ATOM 633 N N . VAL A 1 79 ? 18.921 -6.753 -9.216 1.00 90.94 79 VAL A N 1
ATOM 634 C CA . VAL A 1 79 ? 18.422 -5.833 -10.243 1.00 90.94 79 VAL A CA 1
ATOM 635 C C . VAL A 1 79 ? 19.489 -5.700 -11.324 1.00 90.94 79 VAL A C 1
ATOM 637 O O . VAL A 1 79 ? 20.671 -5.574 -11.017 1.00 90.94 79 VAL A O 1
ATOM 640 N N . GLU A 1 80 ? 19.070 -5.723 -12.581 1.00 88.75 80 GLU A N 1
ATOM 641 C CA . GLU A 1 80 ? 19.909 -5.486 -13.747 1.00 88.75 80 GLU A CA 1
ATOM 642 C C . GLU A 1 80 ? 19.118 -4.677 -14.779 1.00 88.75 80 GLU A C 1
ATOM 644 O O . GLU A 1 80 ? 18.001 -5.040 -15.152 1.00 88.75 80 GLU A O 1
ATOM 649 N N . MET A 1 81 ? 19.687 -3.565 -15.236 1.00 85.25 81 MET A N 1
ATOM 650 C CA . MET A 1 81 ? 19.160 -2.786 -16.354 1.00 85.25 81 MET A CA 1
ATOM 651 C C . MET A 1 81 ? 20.156 -2.893 -17.499 1.00 85.25 81 MET A C 1
ATOM 653 O O . MET A 1 81 ? 21.333 -2.590 -17.321 1.00 85.25 81 MET A O 1
ATOM 657 N N . PHE A 1 82 ? 19.691 -3.335 -18.660 1.00 85.25 82 PHE A N 1
ATOM 658 C CA . PHE A 1 82 ? 20.543 -3.584 -19.816 1.00 85.25 82 PHE A CA 1
ATOM 659 C C . PHE A 1 82 ? 19.816 -3.212 -21.101 1.00 85.25 82 PHE A C 1
ATOM 661 O O . PHE A 1 82 ? 18.588 -3.217 -21.170 1.00 85.25 82 PHE A O 1
ATOM 668 N N . ASP A 1 83 ? 20.581 -2.906 -22.137 1.00 82.94 83 ASP A N 1
ATOM 669 C CA . ASP A 1 83 ? 20.050 -2.539 -23.438 1.00 82.94 83 ASP A CA 1
ATOM 670 C C . ASP A 1 83 ? 20.211 -3.731 -24.398 1.00 82.94 83 ASP A C 1
ATOM 672 O O . ASP A 1 83 ? 21.275 -4.345 -24.487 1.00 82.94 83 ASP A O 1
ATOM 676 N N . ARG A 1 84 ? 19.140 -4.107 -25.107 1.00 77.81 84 ARG A N 1
ATOM 677 C CA . ARG A 1 84 ? 19.142 -5.227 -26.061 1.00 77.81 84 ARG A CA 1
ATOM 678 C C . ARG A 1 84 ? 19.057 -4.693 -27.483 1.00 77.81 84 ARG A C 1
ATOM 680 O O . ARG A 1 84 ? 18.157 -3.918 -27.793 1.00 77.81 84 ARG A O 1
ATOM 687 N N . LYS A 1 85 ? 19.958 -5.144 -28.357 1.00 75.19 85 LYS A N 1
ATOM 688 C CA . LYS A 1 85 ? 19.951 -4.774 -29.778 1.00 75.19 85 LYS A CA 1
ATOM 689 C C . LYS A 1 85 ? 18.660 -5.244 -30.458 1.00 75.19 85 LYS A C 1
ATOM 691 O O . LYS A 1 85 ? 18.286 -6.413 -30.325 1.00 75.19 85 LYS A O 1
ATOM 696 N N . LEU A 1 86 ? 17.998 -4.357 -31.199 1.00 70.69 86 LEU A N 1
ATOM 697 C CA . LEU A 1 86 ? 16.833 -4.700 -32.013 1.00 70.69 86 LEU A CA 1
ATOM 698 C C . LEU A 1 86 ? 17.314 -5.347 -33.317 1.00 70.69 86 LEU A C 1
ATOM 700 O O . LEU A 1 86 ? 18.005 -4.736 -34.124 1.00 70.69 86 LEU A O 1
ATOM 704 N N . SER A 1 87 ? 17.001 -6.628 -33.510 1.00 56.56 87 SER A N 1
ATOM 705 C CA . SER A 1 87 ? 17.603 -7.453 -34.565 1.00 56.56 87 SER A CA 1
ATOM 706 C C . SER A 1 87 ? 16.943 -7.340 -35.947 1.00 56.56 87 SER A C 1
ATOM 708 O O . SER A 1 87 ? 17.343 -8.073 -36.846 1.00 56.56 87 SER A O 1
ATOM 710 N N . LYS A 1 88 ? 15.935 -6.476 -36.150 1.00 53.91 88 LYS A N 1
ATOM 711 C CA . LYS A 1 88 ? 15.055 -6.566 -37.337 1.00 53.91 88 LYS A CA 1
ATOM 712 C C . LYS A 1 88 ? 14.851 -5.308 -38.185 1.00 53.91 88 LYS A C 1
ATOM 714 O O . LYS A 1 88 ? 14.034 -5.356 -39.098 1.00 53.91 88 LYS A O 1
ATOM 719 N N . ILE A 1 89 ? 15.572 -4.211 -37.972 1.00 49.97 89 ILE A N 1
ATOM 720 C CA . ILE A 1 89 ? 15.424 -3.027 -38.834 1.00 49.97 89 ILE A CA 1
ATOM 721 C C . ILE A 1 89 ? 16.808 -2.571 -39.283 1.00 49.97 89 ILE A C 1
ATOM 723 O O . ILE A 1 89 ? 17.713 -2.441 -38.468 1.00 49.97 89 ILE A O 1
ATOM 727 N N . ASN A 1 90 ? 16.962 -2.336 -40.588 1.00 47.47 90 ASN A N 1
ATOM 728 C CA . ASN A 1 90 ? 18.171 -1.870 -41.284 1.00 47.47 90 ASN A CA 1
ATOM 729 C C . ASN A 1 90 ? 18.653 -0.463 -40.855 1.00 47.47 90 ASN A C 1
ATOM 731 O O . ASN A 1 90 ? 19.279 0.254 -41.634 1.00 47.47 90 ASN A O 1
ATOM 735 N N . LYS A 1 91 ? 18.365 -0.043 -39.622 1.00 51.06 91 LYS A N 1
ATOM 736 C CA . LYS A 1 91 ? 18.908 1.159 -39.004 1.00 51.06 91 LYS A CA 1
ATOM 737 C C . LYS A 1 91 ? 20.028 0.736 -38.064 1.00 51.06 91 LYS A C 1
ATOM 739 O O . LYS A 1 91 ? 19.834 -0.077 -37.164 1.00 51.06 91 LYS A O 1
ATOM 744 N N . LYS A 1 92 ? 21.228 1.249 -38.330 1.00 47.66 92 LYS A N 1
ATOM 745 C CA . LYS A 1 92 ? 22.392 1.067 -37.462 1.00 47.66 92 LYS A CA 1
ATOM 746 C C . LYS A 1 92 ? 22.016 1.492 -36.031 1.00 47.66 92 LYS A C 1
ATOM 748 O O . LYS A 1 92 ? 21.467 2.569 -35.839 1.00 47.66 92 LYS A O 1
ATOM 753 N N . ASP A 1 93 ? 22.321 0.620 -35.073 1.00 52.81 93 ASP A N 1
ATOM 754 C CA . ASP A 1 93 ? 22.419 0.913 -33.636 1.00 52.81 93 ASP A CA 1
ATOM 755 C C . ASP A 1 93 ? 21.141 1.277 -32.857 1.00 52.81 93 ASP A C 1
ATOM 757 O O . ASP A 1 93 ? 21.191 2.069 -31.918 1.00 52.81 93 ASP A O 1
ATOM 761 N N . GLU A 1 94 ? 20.002 0.639 -33.142 1.00 61.84 94 GLU A N 1
ATOM 762 C CA . GLU A 1 94 ? 18.841 0.731 -32.241 1.00 61.84 94 GLU A CA 1
ATOM 763 C C . GLU A 1 94 ? 18.903 -0.326 -31.116 1.00 61.84 94 GLU A C 1
ATOM 765 O O . GLU A 1 94 ? 18.898 -1.543 -31.348 1.00 61.84 94 GLU A O 1
ATOM 770 N N . TYR A 1 95 ? 18.947 0.151 -29.868 1.00 67.19 95 TYR A N 1
ATOM 771 C CA . TYR A 1 95 ? 18.871 -0.661 -28.653 1.00 67.19 95 TYR A CA 1
ATOM 772 C C . TYR A 1 95 ? 17.589 -0.352 -27.874 1.00 67.19 95 TYR A C 1
ATOM 774 O O . TYR A 1 95 ? 17.210 0.806 -27.710 1.00 67.19 95 TYR A O 1
ATOM 782 N N . ALA A 1 96 ? 16.947 -1.390 -27.339 1.00 72.88 96 ALA A N 1
ATOM 783 C CA . ALA A 1 96 ? 15.786 -1.270 -26.466 1.00 72.88 96 ALA A CA 1
ATOM 784 C C . ALA A 1 96 ? 16.172 -1.530 -25.004 1.00 72.88 96 ALA A C 1
ATOM 786 O O . ALA A 1 96 ? 16.758 -2.568 -24.681 1.00 72.88 96 ALA A O 1
ATOM 787 N N . GLY A 1 97 ? 15.791 -0.613 -24.114 1.00 78.81 97 GLY A N 1
ATOM 788 C CA . GLY A 1 97 ? 16.047 -0.726 -22.680 1.00 78.81 97 GLY A CA 1
ATOM 789 C C . GLY A 1 97 ? 15.188 -1.796 -22.008 1.00 78.81 97 GLY A C 1
ATOM 790 O O . GLY A 1 97 ? 13.956 -1.774 -22.082 1.00 78.81 97 GLY A O 1
ATOM 791 N N . HIS A 1 98 ? 15.848 -2.717 -21.318 1.00 83.19 98 HIS A N 1
ATOM 792 C CA . HIS A 1 98 ? 15.244 -3.809 -20.567 1.00 83.19 98 HIS A CA 1
ATOM 793 C C . HIS A 1 98 ? 15.632 -3.736 -19.092 1.00 83.19 98 HIS A C 1
ATOM 795 O O . HIS A 1 98 ? 16.669 -3.188 -18.712 1.00 83.19 98 HIS A O 1
ATOM 801 N N . SER A 1 99 ? 14.780 -4.321 -18.258 1.00 83.62 99 SER A N 1
ATOM 802 C CA . SER A 1 99 ? 15.081 -4.582 -16.860 1.00 83.62 99 SER A CA 1
ATOM 803 C C . SER A 1 99 ? 14.840 -6.051 -16.535 1.00 83.62 99 SER A C 1
ATOM 805 O O . SER A 1 99 ? 13.879 -6.682 -16.990 1.00 83.62 99 SER A O 1
ATOM 807 N N . GLN A 1 100 ? 15.742 -6.597 -15.732 1.00 87.75 100 GLN A N 1
ATOM 808 C CA . GLN A 1 100 ? 15.590 -7.873 -15.065 1.00 87.75 100 GLN A CA 1
ATOM 809 C C . GLN A 1 100 ? 15.737 -7.651 -13.566 1.00 87.75 100 GLN A C 1
ATOM 811 O O . GLN A 1 100 ? 16.694 -7.038 -13.104 1.00 87.75 100 GLN A O 1
ATOM 816 N N . PHE A 1 101 ? 14.801 -8.171 -12.788 1.00 89.44 101 PHE A N 1
ATOM 817 C CA . PHE A 1 101 ? 14.907 -8.170 -11.337 1.00 89.44 101 PHE A CA 1
ATOM 818 C C . PHE A 1 101 ? 14.462 -9.511 -10.775 1.00 89.44 101 PHE A C 1
ATOM 820 O O . PHE A 1 101 ? 13.649 -10.221 -11.367 1.00 89.44 101 PHE A O 1
ATOM 827 N N . VAL A 1 102 ? 15.047 -9.872 -9.639 1.00 90.62 102 VAL A N 1
ATOM 828 C CA . VAL A 1 102 ? 14.790 -11.131 -8.945 1.00 90.62 102 VAL A CA 1
ATOM 829 C C . VAL A 1 102 ? 14.162 -10.794 -7.610 1.00 90.62 102 VAL A C 1
ATOM 831 O O . VAL A 1 102 ? 14.813 -10.193 -6.760 1.00 90.62 102 VAL A O 1
ATOM 834 N N . ILE A 1 103 ? 12.901 -11.166 -7.429 1.00 90.56 103 ILE A N 1
ATOM 835 C CA . ILE A 1 103 ? 12.201 -11.053 -6.148 1.00 90.56 103 ILE A CA 1
ATOM 836 C C . ILE A 1 103 ? 12.843 -12.026 -5.155 1.00 90.56 103 ILE A C 1
ATOM 838 O O . ILE A 1 103 ? 13.237 -13.134 -5.531 1.00 90.56 103 ILE A O 1
ATOM 842 N N . HIS A 1 104 ? 12.970 -11.620 -3.893 1.00 90.31 104 HIS A N 1
ATOM 843 C CA . HIS A 1 104 ? 13.585 -12.472 -2.881 1.00 90.31 104 HIS A CA 1
ATOM 844 C C . HIS A 1 104 ? 12.825 -13.808 -2.708 1.00 90.31 104 HIS A C 1
ATOM 846 O O . HIS A 1 104 ? 11.596 -13.782 -2.588 1.00 90.31 104 HIS A O 1
ATOM 852 N N . PRO A 1 105 ? 13.513 -14.970 -2.655 1.00 88.31 105 PRO A N 1
ATOM 853 C CA . PRO A 1 105 ? 12.866 -16.286 -2.583 1.00 88.31 105 PRO A CA 1
ATOM 854 C C . PRO A 1 105 ? 11.865 -16.433 -1.435 1.00 88.31 105 PRO A C 1
ATOM 856 O O . PRO A 1 105 ? 10.779 -16.949 -1.646 1.00 88.31 105 PRO A O 1
ATOM 859 N N . VAL A 1 106 ? 12.164 -15.871 -0.261 1.00 85.75 106 VAL A N 1
ATOM 860 C CA . VAL A 1 106 ? 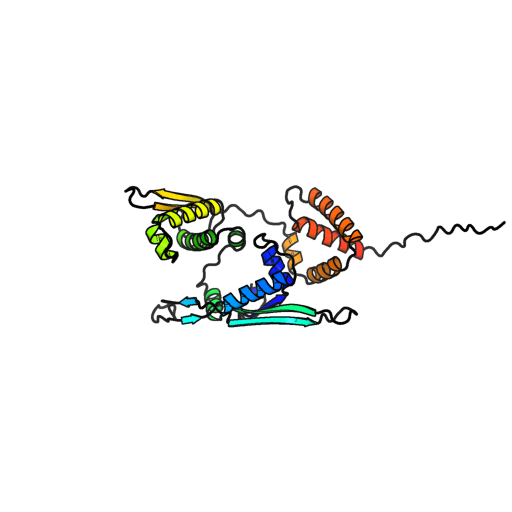11.253 -15.884 0.901 1.00 85.75 106 VAL A CA 1
ATOM 861 C C . VAL A 1 106 ? 9.881 -15.280 0.578 1.00 85.75 106 VAL A C 1
ATOM 863 O O . VAL A 1 106 ? 8.852 -15.787 1.025 1.00 85.75 106 VAL A O 1
ATOM 866 N N . ILE A 1 107 ? 9.837 -14.216 -0.231 1.00 86.88 107 ILE A N 1
ATOM 867 C CA . ILE A 1 107 ? 8.579 -13.594 -0.667 1.00 86.88 107 ILE A CA 1
ATOM 868 C C . ILE A 1 107 ? 7.851 -14.532 -1.625 1.00 86.88 107 ILE A C 1
ATOM 870 O O . ILE A 1 107 ? 6.643 -14.721 -1.503 1.00 86.88 107 ILE A O 1
ATOM 874 N N . ILE A 1 108 ? 8.583 -15.131 -2.566 1.00 87.31 108 ILE A N 1
ATOM 875 C CA . ILE A 1 108 ? 8.030 -16.086 -3.527 1.00 87.31 108 ILE A CA 1
ATOM 876 C C . ILE A 1 108 ? 7.403 -17.273 -2.801 1.00 87.31 108 ILE A C 1
ATOM 878 O O . ILE A 1 108 ? 6.234 -17.573 -3.032 1.00 87.31 108 ILE A O 1
ATOM 882 N N . ASP A 1 109 ? 8.136 -17.884 -1.877 1.00 84.56 109 ASP A N 1
ATOM 883 C CA . ASP A 1 109 ? 7.663 -19.003 -1.070 1.00 84.56 109 ASP A CA 1
ATOM 884 C C . ASP A 1 109 ? 6.438 -18.602 -0.248 1.00 84.56 109 ASP A C 1
ATOM 886 O O . ASP A 1 109 ? 5.442 -19.323 -0.231 1.00 84.56 109 ASP A O 1
ATOM 890 N N . SER A 1 110 ? 6.446 -17.405 0.343 1.00 83.69 110 SER A N 1
ATOM 891 C CA . SER A 1 110 ? 5.299 -16.875 1.087 1.00 83.69 110 SER A CA 1
ATOM 892 C C . SER A 1 110 ? 4.056 -16.692 0.204 1.00 83.69 110 SER A C 1
ATOM 894 O O . SER A 1 110 ? 2.947 -17.010 0.636 1.00 83.69 110 SER A O 1
ATOM 896 N N . ILE A 1 111 ? 4.213 -16.234 -1.044 1.00 84.50 111 ILE A N 1
ATOM 897 C CA . ILE A 1 111 ? 3.113 -16.141 -2.019 1.00 84.50 111 ILE A CA 1
ATOM 898 C C . ILE A 1 111 ? 2.607 -17.543 -2.385 1.00 84.50 111 ILE A C 1
ATOM 900 O O . ILE A 1 111 ? 1.400 -17.790 -2.358 1.00 84.50 111 ILE A O 1
ATOM 904 N N . LEU A 1 112 ? 3.513 -18.470 -2.714 1.00 83.75 112 LEU A N 1
ATOM 905 C CA . LEU A 1 112 ? 3.175 -19.836 -3.134 1.00 83.75 112 LEU A CA 1
ATOM 906 C C . LEU A 1 112 ? 2.469 -20.622 -2.024 1.00 83.75 112 LEU A C 1
ATOM 908 O O . LEU A 1 112 ? 1.525 -21.365 -2.293 1.00 83.75 112 LEU A O 1
ATOM 912 N N . GLN A 1 113 ? 2.889 -20.417 -0.777 1.00 82.94 113 GLN A N 1
ATOM 913 C CA . GLN A 1 113 ? 2.293 -21.028 0.408 1.00 82.94 113 GLN A CA 1
ATOM 914 C C . GLN A 1 113 ? 1.006 -20.333 0.874 1.00 82.94 113 GLN A C 1
ATOM 916 O O . GLN A 1 113 ? 0.364 -20.826 1.799 1.00 82.94 113 GLN A O 1
ATOM 921 N N . LYS A 1 114 ? 0.591 -19.241 0.212 1.00 83.31 114 LYS A N 1
ATOM 922 C CA . LYS A 1 114 ? -0.575 -18.414 0.572 1.00 83.31 114 LYS A CA 1
ATOM 923 C C . LYS A 1 114 ? -0.461 -17.767 1.961 1.00 83.31 114 LYS A C 1
ATOM 925 O O . LYS A 1 114 ? -1.470 -17.517 2.610 1.00 83.31 114 LYS A O 1
ATOM 930 N N . ASN A 1 115 ? 0.761 -17.449 2.387 1.00 81.81 115 ASN A N 1
ATOM 931 C CA . ASN A 1 115 ? 1.043 -16.744 3.643 1.00 81.81 115 ASN A CA 1
ATOM 932 C C . ASN A 1 115 ? 0.929 -15.213 3.501 1.00 81.81 115 ASN A C 1
ATOM 934 O O . ASN A 1 115 ? 1.130 -14.484 4.467 1.00 81.81 115 ASN A O 1
ATOM 938 N N . ILE A 1 116 ? 0.634 -14.711 2.298 1.00 81.44 116 ILE A N 1
ATOM 939 C CA . ILE A 1 116 ? 0.457 -13.286 2.007 1.00 81.44 116 ILE A CA 1
ATOM 940 C C . ILE A 1 116 ? -0.964 -13.054 1.506 1.00 81.44 116 ILE A C 1
ATOM 942 O O . ILE A 1 116 ? -1.432 -13.737 0.593 1.00 81.44 116 ILE A O 1
ATOM 946 N N . LYS A 1 117 ? -1.626 -12.041 2.069 1.00 83.56 117 LYS A N 1
ATOM 947 C CA . LYS A 1 117 ? -2.896 -11.541 1.551 1.00 83.56 117 LYS A CA 1
ATOM 948 C C . LYS A 1 117 ? -2.633 -10.604 0.359 1.00 83.56 117 LYS A C 1
ATOM 950 O O . LYS A 1 117 ? -1.973 -9.580 0.550 1.00 83.56 117 LYS A O 1
ATOM 955 N N . PRO A 1 118 ? -3.113 -10.921 -0.858 1.00 84.06 118 PRO A N 1
ATOM 956 C CA . PRO A 1 118 ? -3.021 -9.997 -1.982 1.00 84.06 118 PRO A CA 1
ATOM 957 C C . PRO A 1 118 ? -3.925 -8.788 -1.735 1.00 84.06 118 PRO A C 1
ATOM 959 O O . PRO A 1 118 ? -4.991 -8.935 -1.150 1.00 84.06 118 PRO A O 1
ATOM 962 N N . VAL A 1 119 ? -3.519 -7.617 -2.219 1.00 86.69 119 VAL A N 1
ATOM 963 C CA . VAL A 1 119 ? -4.319 -6.384 -2.178 1.00 86.69 119 VAL A CA 1
ATOM 964 C C . VAL A 1 119 ? -4.733 -5.972 -3.591 1.00 86.69 119 VAL A C 1
ATOM 966 O O . VAL A 1 119 ? -4.067 -6.320 -4.568 1.00 86.69 119 VAL A O 1
ATOM 969 N N . ARG A 1 120 ? -5.835 -5.224 -3.708 1.00 87.69 120 ARG A N 1
ATOM 970 C CA . ARG A 1 120 ? -6.322 -4.688 -4.989 1.00 87.69 120 ARG A CA 1
ATOM 971 C C . ARG A 1 120 ? -5.389 -3.610 -5.534 1.00 87.69 120 ARG A C 1
ATOM 973 O O . ARG A 1 120 ? -5.361 -2.496 -5.020 1.00 87.69 120 ARG A O 1
ATOM 980 N N . LEU A 1 121 ? -4.633 -3.950 -6.576 1.00 85.06 121 LEU A N 1
ATOM 981 C CA . LEU A 1 121 ? -3.655 -3.045 -7.180 1.00 85.06 121 LEU A CA 1
ATOM 982 C C . LEU A 1 121 ? -4.310 -1.777 -7.743 1.00 85.06 121 LEU A C 1
ATOM 984 O O . LEU A 1 121 ? -3.776 -0.693 -7.558 1.00 85.06 121 LEU A O 1
ATOM 988 N N . ASP A 1 122 ? -5.474 -1.901 -8.378 1.00 83.62 122 ASP A N 1
ATOM 989 C CA . ASP A 1 122 ? -6.235 -0.774 -8.924 1.00 83.62 122 ASP A CA 1
ATOM 990 C C . ASP A 1 122 ? -6.602 0.254 -7.843 1.00 83.62 122 ASP A C 1
ATOM 992 O O . ASP A 1 122 ? -6.456 1.459 -8.045 1.00 83.62 122 ASP A O 1
ATOM 996 N N . VAL A 1 123 ? -6.988 -0.224 -6.657 1.00 89.88 123 VAL A N 1
ATOM 997 C CA . VAL A 1 123 ? -7.296 0.641 -5.518 1.00 89.88 123 VAL A CA 1
ATOM 998 C C . VAL A 1 123 ? -6.034 1.320 -5.016 1.00 89.88 123 VAL A C 1
ATOM 1000 O O . VAL A 1 123 ? -6.036 2.543 -4.934 1.00 89.88 123 VAL A O 1
ATOM 1003 N N . ILE A 1 124 ? -4.959 0.564 -4.762 1.00 90.00 124 ILE A N 1
ATOM 1004 C CA . ILE A 1 124 ? -3.670 1.106 -4.299 1.00 90.00 124 ILE A CA 1
ATOM 1005 C C . ILE A 1 124 ? -3.161 2.206 -5.233 1.00 90.00 124 ILE A C 1
ATOM 1007 O O . ILE A 1 124 ? -2.744 3.258 -4.763 1.00 90.00 124 ILE A O 1
ATOM 1011 N N . LEU A 1 125 ? -3.225 1.982 -6.547 1.00 84.94 125 LEU A N 1
ATOM 1012 C CA . LEU A 1 125 ? -2.790 2.966 -7.537 1.00 84.94 125 LEU A CA 1
ATOM 1013 C C . LEU A 1 125 ? -3.696 4.207 -7.558 1.00 84.94 125 LEU A C 1
ATOM 1015 O O . LEU A 1 125 ? -3.237 5.294 -7.872 1.00 84.94 125 LEU A O 1
ATOM 1019 N N . SER A 1 126 ? -4.970 4.088 -7.186 1.00 86.06 126 SER A N 1
ATOM 1020 C CA . SER A 1 126 ? -5.880 5.239 -7.123 1.00 86.06 126 SER A CA 1
ATOM 1021 C C . SER A 1 126 ? -5.696 6.138 -5.889 1.00 86.06 126 SER A C 1
ATOM 1023 O O . SER A 1 126 ? -6.344 7.186 -5.822 1.00 86.06 126 SER A O 1
ATOM 1025 N N . LEU A 1 127 ? -4.886 5.722 -4.906 1.00 90.12 127 LEU A N 1
ATOM 1026 C CA . LEU A 1 127 ? -4.627 6.470 -3.673 1.00 90.12 127 LEU A CA 1
ATOM 1027 C C . LEU A 1 127 ? -3.464 7.444 -3.873 1.00 90.12 127 LEU A C 1
ATOM 1029 O O . LEU A 1 127 ? -2.437 7.104 -4.457 1.00 90.12 127 LEU A O 1
ATOM 1033 N N . LYS A 1 128 ? -3.627 8.664 -3.371 1.00 89.88 128 LYS A N 1
ATOM 1034 C CA . LYS A 1 128 ? -2.668 9.765 -3.482 1.00 89.88 128 LYS A CA 1
ATOM 1035 C C . LYS A 1 128 ? -1.778 9.855 -2.254 1.00 89.88 128 LYS A C 1
ATOM 1037 O O . LYS A 1 128 ? -0.608 10.204 -2.389 1.00 89.88 128 LYS A O 1
ATOM 1042 N N . MET A 1 129 ? -2.322 9.575 -1.069 1.00 90.88 129 MET A N 1
ATOM 1043 C CA . MET A 1 129 ? -1.568 9.674 0.176 1.00 90.88 129 MET A CA 1
ATOM 1044 C C . MET A 1 129 ? -0.925 8.330 0.528 1.00 90.88 129 MET A C 1
ATOM 1046 O O . MET A 1 129 ? -1.570 7.281 0.511 1.00 90.88 129 MET A O 1
ATOM 1050 N N . GLU A 1 130 ? 0.347 8.361 0.923 1.00 90.12 130 GLU A N 1
ATOM 1051 C CA . GLU A 1 130 ? 1.062 7.167 1.389 1.00 90.12 130 GLU A CA 1
ATOM 1052 C C . GLU A 1 130 ? 0.390 6.555 2.627 1.00 90.12 130 GLU A C 1
ATOM 1054 O O . GLU A 1 130 ? 0.235 5.337 2.725 1.00 90.12 130 GLU A O 1
ATOM 1059 N N . ILE A 1 131 ? -0.108 7.397 3.536 1.00 92.81 131 ILE A N 1
ATOM 1060 C CA . ILE A 1 131 ? -0.843 6.928 4.712 1.00 92.81 131 ILE A CA 1
ATOM 1061 C C . ILE A 1 131 ? -2.164 6.242 4.348 1.00 92.81 131 ILE A C 1
ATOM 1063 O O . ILE A 1 131 ? -2.523 5.265 4.999 1.00 92.81 131 ILE A O 1
ATOM 1067 N N . SER A 1 132 ? -2.838 6.646 3.266 1.00 95.31 132 SER A N 1
ATOM 1068 C CA . SER A 1 132 ? -4.020 5.939 2.763 1.00 95.31 132 SER A CA 1
ATOM 1069 C C . SER A 1 132 ? -3.660 4.540 2.276 1.00 95.31 132 SER A C 1
ATOM 1071 O O . SER A 1 132 ? -4.400 3.599 2.538 1.00 95.31 132 SER A O 1
ATOM 1073 N N . VAL A 1 133 ? -2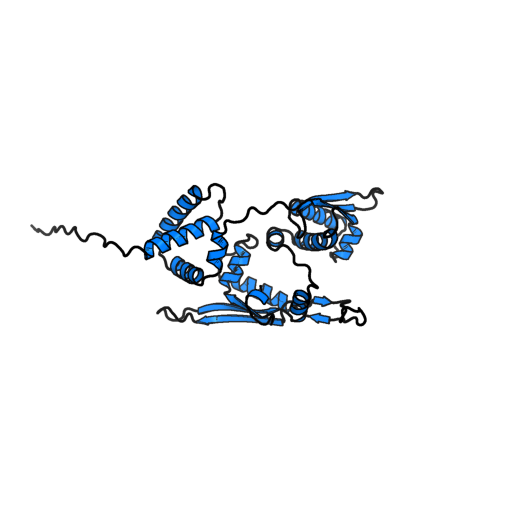.507 4.363 1.619 1.00 94.06 133 VAL A N 1
ATOM 1074 C CA . VAL A 1 133 ? -2.015 3.043 1.179 1.00 94.06 133 VAL A CA 1
ATOM 1075 C C . VAL A 1 133 ? -1.741 2.132 2.380 1.00 94.06 133 VAL A C 1
ATOM 1077 O O . VAL A 1 133 ? -2.162 0.971 2.394 1.00 94.06 133 VAL A O 1
ATOM 1080 N N . ILE A 1 134 ? -1.065 2.662 3.402 1.00 93.81 134 ILE A N 1
ATOM 1081 C CA . ILE A 1 134 ? -0.754 1.938 4.642 1.00 93.81 134 ILE A CA 1
ATOM 1082 C C . ILE A 1 134 ? -2.047 1.559 5.378 1.00 93.81 134 ILE A C 1
ATOM 1084 O O . ILE A 1 134 ? -2.246 0.389 5.720 1.00 93.81 134 ILE A O 1
ATOM 1088 N N . LEU A 1 135 ? -2.950 2.526 5.565 1.00 95.75 135 LEU A N 1
ATOM 1089 C CA . LEU A 1 135 ? -4.223 2.338 6.255 1.00 95.75 135 LEU A CA 1
ATOM 1090 C C . LEU A 1 135 ? -5.134 1.364 5.504 1.00 95.75 135 LEU A C 1
ATOM 1092 O O . LEU A 1 135 ? -5.705 0.469 6.120 1.00 95.75 135 LEU A O 1
ATOM 1096 N N . TYR A 1 136 ? -5.220 1.471 4.176 1.00 96.12 136 TYR A N 1
ATOM 1097 C CA . TYR A 1 136 ? -5.975 0.541 3.339 1.00 96.12 136 TYR A CA 1
ATOM 1098 C C . TYR A 1 136 ? -5.487 -0.898 3.506 1.00 96.12 136 TYR A C 1
ATOM 1100 O O . TYR A 1 136 ? -6.299 -1.802 3.692 1.00 96.12 136 TYR A O 1
ATOM 1108 N N . ARG A 1 137 ? -4.166 -1.125 3.475 1.00 94.06 137 ARG A N 1
ATOM 1109 C CA . ARG A 1 137 ? -3.586 -2.463 3.660 1.00 94.06 137 ARG A CA 1
ATOM 1110 C C . ARG A 1 137 ? -3.936 -3.036 5.034 1.00 94.06 137 ARG A C 1
ATOM 1112 O O . ARG A 1 137 ? -4.289 -4.213 5.123 1.00 94.06 137 ARG A O 1
ATOM 1119 N N . TRP A 1 138 ? -3.817 -2.226 6.086 1.00 94.62 138 TRP A N 1
ATOM 1120 C CA . TRP A 1 138 ? -4.174 -2.633 7.445 1.00 94.62 138 TRP A CA 1
ATOM 1121 C C . TRP A 1 138 ? -5.671 -2.954 7.551 1.00 94.62 138 TRP A C 1
ATOM 1123 O O . TRP A 1 138 ? -6.036 -4.038 8.004 1.00 94.62 138 TRP A O 1
ATOM 1133 N N . LEU A 1 139 ? -6.535 -2.072 7.040 1.00 95.31 139 LEU A N 1
ATOM 1134 C CA . LEU A 1 139 ? -7.985 -2.255 7.055 1.00 95.31 139 LEU A CA 1
ATOM 1135 C C . LEU A 1 139 ? -8.414 -3.499 6.287 1.00 95.31 139 LEU A C 1
ATOM 1137 O O . LEU A 1 139 ? -9.159 -4.309 6.831 1.00 95.31 139 LEU A O 1
ATOM 1141 N N . ASP A 1 140 ? -7.930 -3.678 5.056 1.00 94.12 140 ASP A N 1
ATOM 1142 C CA . ASP A 1 140 ? -8.280 -4.828 4.226 1.00 94.12 140 ASP A CA 1
ATOM 1143 C C . ASP A 1 140 ? -7.938 -6.129 4.958 1.00 94.12 140 ASP A C 1
ATOM 1145 O O . ASP A 1 140 ? -8.716 -7.079 4.913 1.00 94.12 140 ASP A O 1
ATOM 1149 N N . LEU A 1 141 ? -6.821 -6.177 5.689 1.00 92.44 141 LEU A N 1
ATOM 1150 C CA . LEU A 1 141 ? -6.452 -7.323 6.518 1.00 92.44 141 LEU A CA 1
ATOM 1151 C C . LEU A 1 141 ? -7.409 -7.519 7.703 1.00 92.44 141 LEU A C 1
ATOM 1153 O O . LEU A 1 141 ? -7.932 -8.619 7.869 1.00 92.44 141 LEU A O 1
ATOM 1157 N N . VAL A 1 142 ? -7.653 -6.479 8.503 1.00 92.75 142 VAL A N 1
ATOM 1158 C CA . VAL A 1 142 ? -8.396 -6.583 9.774 1.00 92.75 142 VAL A CA 1
ATOM 1159 C C . VAL A 1 142 ? -9.903 -6.780 9.582 1.00 92.75 142 VAL A C 1
ATOM 1161 O O . VAL A 1 142 ? -10.545 -7.423 10.413 1.00 92.75 142 VAL A O 1
ATOM 1164 N N . ILE A 1 143 ? -10.475 -6.241 8.502 1.00 92.88 143 ILE A N 1
ATOM 1165 C CA . ILE A 1 143 ? -11.916 -6.300 8.216 1.00 92.88 143 ILE A CA 1
ATOM 1166 C C . ILE A 1 143 ? -12.293 -7.467 7.293 1.00 92.88 143 ILE A C 1
ATOM 1168 O O . ILE A 1 143 ? -13.455 -7.603 6.912 1.00 92.88 143 ILE A O 1
ATOM 1172 N N . ALA A 1 144 ? -11.334 -8.311 6.896 1.00 90.25 144 ALA A N 1
ATOM 1173 C CA . ALA A 1 144 ? -11.542 -9.368 5.903 1.00 90.25 144 ALA A CA 1
ATOM 1174 C C . ALA A 1 144 ? -12.754 -10.265 6.225 1.00 90.25 144 ALA A C 1
ATOM 1176 O O . ALA A 1 144 ? -13.559 -10.559 5.342 1.00 90.25 144 ALA A O 1
ATOM 1177 N N . ASP A 1 145 ? -12.922 -10.614 7.497 1.00 89.94 145 ASP A N 1
ATOM 1178 C CA . ASP A 1 145 ? -13.964 -11.481 8.052 1.00 89.94 145 ASP A CA 1
ATOM 1179 C C . ASP A 1 145 ? -15.061 -10.719 8.823 1.00 89.94 145 ASP A C 1
ATOM 1181 O O . ASP A 1 145 ? -15.963 -11.334 9.388 1.00 89.94 145 ASP A O 1
ATOM 1185 N N . LYS A 1 146 ? -15.020 -9.381 8.828 1.00 93.19 146 LYS A N 1
ATOM 1186 C CA . LYS A 1 146 ? -15.928 -8.516 9.601 1.00 93.19 146 LYS A CA 1
ATOM 1187 C C . LYS A 1 146 ? -16.673 -7.532 8.705 1.00 93.19 146 LYS A C 1
ATOM 1189 O O . LYS A 1 146 ? -16.268 -7.268 7.574 1.00 93.19 146 LYS A O 1
ATOM 1194 N N . TYR A 1 147 ? -17.757 -6.965 9.226 1.00 93.88 147 TYR A N 1
ATOM 1195 C CA . TYR A 1 147 ? -18.498 -5.878 8.573 1.00 93.88 147 TYR A CA 1
ATOM 1196 C C . TYR A 1 147 ? -18.192 -4.506 9.168 1.00 93.88 147 TYR A C 1
ATOM 1198 O O . TYR A 1 147 ? -18.427 -3.496 8.514 1.00 93.88 147 TYR A O 1
ATOM 1206 N N . GLU A 1 148 ? -17.640 -4.459 10.374 1.00 95.75 148 GLU A N 1
ATOM 1207 C CA . GLU A 1 148 ? -17.298 -3.226 11.068 1.00 95.75 148 GLU A CA 1
ATOM 1208 C C . GLU A 1 148 ? -16.021 -3.440 11.874 1.00 95.75 148 GLU A C 1
ATOM 1210 O O . GLU A 1 148 ? -15.781 -4.527 12.410 1.00 95.75 148 GLU A O 1
ATOM 1215 N N . VAL A 1 149 ? -15.182 -2.412 11.923 1.00 96.00 149 VAL A N 1
ATOM 1216 C CA . VAL A 1 149 ? -14.016 -2.366 12.797 1.00 96.00 149 VAL A CA 1
ATOM 1217 C C . VAL A 1 149 ? -13.937 -0.998 13.448 1.00 96.00 149 VAL A C 1
ATOM 1219 O O . VAL A 1 149 ? -14.097 0.034 12.793 1.00 96.00 149 VAL A O 1
ATOM 1222 N N . GLU A 1 150 ? -13.646 -1.020 14.741 1.00 95.81 150 GLU A N 1
ATOM 1223 C CA . GLU A 1 150 ? -13.271 0.157 15.503 1.00 95.81 150 GLU A CA 1
ATOM 1224 C C . GLU A 1 150 ? -11.880 -0.058 16.093 1.00 95.81 150 GLU A C 1
ATOM 1226 O O . GLU A 1 150 ? -11.571 -1.146 16.587 1.00 95.81 150 GLU A O 1
ATOM 1231 N N . ASN A 1 151 ? -11.033 0.967 16.045 1.00 95.44 151 ASN A N 1
ATOM 1232 C CA . ASN A 1 151 ? -9.745 0.939 16.733 1.00 95.44 151 ASN A CA 1
ATOM 1233 C C . ASN A 1 151 ? -9.395 2.329 17.258 1.00 95.44 151 ASN A C 1
ATOM 1235 O O . ASN A 1 151 ? -9.675 3.331 16.600 1.00 95.44 151 ASN A O 1
ATOM 1239 N N . THR A 1 152 ? -8.788 2.409 18.439 1.00 95.69 152 THR A N 1
ATOM 1240 C CA . THR A 1 152 ? -8.327 3.694 18.973 1.00 95.69 152 THR A CA 1
ATOM 1241 C C . THR A 1 152 ? -7.130 4.185 18.171 1.00 95.69 152 THR A C 1
ATOM 1243 O O . THR A 1 152 ? -6.288 3.398 17.734 1.00 95.69 152 THR A O 1
ATOM 1246 N N . LEU A 1 153 ? -7.036 5.496 17.960 1.00 94.94 153 LEU A N 1
ATOM 1247 C CA . LEU A 1 153 ? -5.960 6.082 17.171 1.00 94.94 153 LEU A CA 1
ATOM 1248 C C . LEU A 1 153 ? -4.604 5.970 17.882 1.00 94.94 153 LEU A C 1
ATOM 1250 O O . LEU A 1 153 ? -3.596 5.815 17.199 1.00 94.94 153 LEU A O 1
ATOM 1254 N N . LYS A 1 154 ? -4.549 5.922 19.221 1.00 92.62 154 LYS A N 1
ATOM 1255 C CA . LYS A 1 154 ? -3.306 5.592 19.948 1.00 92.62 154 LYS A CA 1
ATOM 1256 C C . LYS A 1 154 ? -2.776 4.210 19.572 1.00 92.62 154 LYS A C 1
ATOM 1258 O O . LYS A 1 154 ? -1.622 4.089 19.175 1.00 92.62 154 LYS A O 1
ATOM 1263 N N . LYS A 1 155 ? -3.639 3.192 19.624 1.00 92.81 155 LYS A N 1
ATOM 1264 C CA . LYS A 1 155 ? -3.272 1.816 19.273 1.00 92.81 155 LYS A CA 1
ATOM 1265 C C . LYS A 1 155 ? -2.950 1.684 17.785 1.00 92.81 155 LYS A C 1
ATOM 1267 O O . LYS A 1 155 ? -1.963 1.054 17.422 1.00 92.81 155 LYS A O 1
ATOM 1272 N N . LEU A 1 156 ? -3.736 2.331 16.924 1.00 94.00 156 LEU A N 1
ATOM 1273 C CA . LEU A 1 156 ? -3.476 2.352 15.486 1.00 94.00 156 LEU A CA 1
ATOM 1274 C C . LEU A 1 156 ? -2.112 2.981 15.167 1.00 94.00 156 LEU A C 1
ATOM 1276 O O . LEU A 1 156 ? -1.403 2.484 14.301 1.00 94.00 156 LEU A O 1
ATOM 1280 N N . LYS A 1 157 ? -1.718 4.048 15.871 1.00 92.56 157 LYS A N 1
ATOM 1281 C CA . LYS A 1 157 ? -0.418 4.699 15.669 1.00 92.56 157 LYS A CA 1
ATOM 1282 C C . LYS A 1 157 ? 0.748 3.735 15.910 1.00 92.56 157 LYS A C 1
ATOM 1284 O O . LYS A 1 157 ? 1.692 3.719 15.122 1.00 92.56 157 LYS A O 1
ATOM 1289 N N . GLU A 1 158 ? 0.659 2.928 16.966 1.00 90.06 158 GLU A N 1
ATOM 1290 C CA . GLU A 1 158 ? 1.643 1.890 17.291 1.00 90.06 158 GLU A CA 1
ATOM 1291 C C . GLU A 1 158 ? 1.648 0.774 16.238 1.00 90.06 158 GLU A C 1
ATOM 1293 O O . GLU A 1 158 ? 2.707 0.415 15.727 1.00 90.06 158 GLU A O 1
ATOM 1298 N N . GLU A 1 159 ? 0.471 0.272 15.854 1.00 89.62 159 GLU A N 1
ATOM 1299 C CA . GLU A 1 159 ? 0.333 -0.806 14.863 1.00 89.62 159 GLU A CA 1
ATOM 1300 C C . GLU A 1 159 ? 0.835 -0.414 13.468 1.00 89.62 159 GLU A C 1
ATOM 1302 O O . GLU A 1 159 ? 1.398 -1.244 12.754 1.00 89.62 159 GLU A O 1
ATOM 1307 N N . LEU A 1 160 ? 0.643 0.846 13.071 1.00 89.12 160 LEU A N 1
ATOM 1308 C CA . LEU A 1 160 ? 1.135 1.372 11.797 1.00 89.12 160 LEU A CA 1
ATOM 1309 C C . LEU A 1 160 ? 2.606 1.811 11.859 1.00 89.12 160 LEU A C 1
ATOM 1311 O O . LEU A 1 160 ? 3.133 2.263 10.843 1.00 89.12 160 LEU A O 1
ATOM 1315 N N . ALA A 1 161 ? 3.256 1.695 13.026 1.00 85.19 161 ALA A N 1
ATOM 1316 C CA . ALA A 1 161 ? 4.604 2.198 13.291 1.00 85.19 161 ALA A CA 1
ATOM 1317 C C . ALA A 1 161 ? 4.787 3.657 12.827 1.00 85.19 161 ALA A C 1
ATOM 1319 O O . ALA A 1 161 ? 5.821 4.036 12.271 1.00 85.19 161 ALA A O 1
ATOM 1320 N N . PHE A 1 162 ? 3.751 4.477 13.017 1.00 82.50 162 PHE A N 1
ATOM 1321 C CA . PHE A 1 162 ? 3.743 5.853 12.543 1.00 82.50 162 PHE A CA 1
ATOM 1322 C C . PHE A 1 162 ? 4.660 6.705 13.431 1.00 82.50 162 PHE A C 1
ATOM 1324 O O . PHE A 1 162 ? 4.632 6.578 14.656 1.00 82.50 162 PHE A O 1
ATOM 1331 N N . GLY A 1 163 ? 5.496 7.540 12.808 1.00 77.62 163 GLY A N 1
ATOM 1332 C CA . GLY A 1 163 ? 6.662 8.172 13.434 1.00 77.62 163 GLY A CA 1
ATOM 1333 C C . GLY A 1 163 ? 6.382 9.102 14.633 1.00 77.62 163 GLY A C 1
ATOM 1334 O O . GLY A 1 163 ? 5.255 9.219 15.124 1.00 77.62 163 GLY A O 1
ATOM 1335 N N . PRO A 1 164 ? 7.407 9.838 15.110 1.00 74.88 164 PRO A N 1
ATOM 1336 C CA . PRO A 1 164 ? 7.331 10.669 16.319 1.00 74.88 164 PRO A CA 1
ATOM 1337 C C . PRO A 1 164 ? 6.444 11.921 16.171 1.00 74.88 164 PRO A C 1
ATOM 1339 O O . PRO A 1 164 ? 6.497 12.820 17.008 1.00 74.88 164 PRO A O 1
ATOM 1342 N N . GLU A 1 165 ? 5.634 12.009 15.114 1.00 81.12 165 GLU A N 1
ATOM 1343 C CA . GLU A 1 165 ? 4.732 13.126 14.862 1.00 81.12 165 GLU A CA 1
ATOM 1344 C C . GLU A 1 165 ? 3.787 13.382 16.038 1.00 81.12 165 GLU A C 1
ATOM 1346 O O . GLU A 1 165 ? 3.387 12.468 16.771 1.00 81.12 165 GLU A O 1
ATOM 1351 N N . ARG A 1 166 ? 3.395 14.650 16.199 1.00 88.31 166 ARG A N 1
ATOM 1352 C CA . ARG A 1 166 ? 2.420 15.052 17.216 1.00 88.31 166 ARG A CA 1
ATOM 1353 C C . ARG A 1 166 ? 1.109 14.301 17.010 1.00 88.31 166 ARG A C 1
ATOM 1355 O O . ARG A 1 166 ? 0.671 14.092 15.881 1.00 88.31 166 ARG A O 1
ATOM 1362 N N . TYR A 1 167 ? 0.479 13.913 18.116 1.00 90.25 167 TYR A N 1
ATOM 1363 C CA . TYR A 1 167 ? -0.741 13.111 18.077 1.00 90.25 167 TYR A CA 1
ATOM 1364 C C . TYR A 1 167 ? -1.868 13.798 17.295 1.00 90.25 167 TYR A C 1
ATOM 1366 O O . TYR A 1 167 ? -2.483 13.168 16.445 1.00 90.25 167 TYR A O 1
ATOM 1374 N N . ASP A 1 168 ? -2.063 15.104 17.481 1.00 91.12 168 ASP A N 1
ATOM 1375 C CA . ASP A 1 168 ? -3.096 15.855 16.756 1.00 91.12 168 ASP A CA 1
ATOM 1376 C C . ASP A 1 168 ? -2.853 15.897 15.241 1.00 91.12 168 ASP A C 1
ATOM 1378 O O . ASP A 1 168 ? -3.797 15.814 14.457 1.00 91.12 168 ASP A O 1
ATOM 1382 N N . SER A 1 169 ? -1.584 15.972 14.822 1.00 91.69 169 SER A N 1
ATOM 1383 C CA . SER A 1 169 ? -1.206 15.889 13.408 1.00 91.69 169 SER A CA 1
ATOM 1384 C C . SER A 1 169 ? -1.541 14.513 12.839 1.00 91.69 169 SER A C 1
ATOM 1386 O O . SER A 1 169 ? -2.159 14.430 11.785 1.00 91.69 169 SER A O 1
ATOM 1388 N N . PHE A 1 170 ? -1.241 13.441 13.577 1.00 92.81 170 PHE A N 1
ATOM 1389 C CA . PHE A 1 170 ? -1.628 12.085 13.188 1.00 92.81 170 PHE A CA 1
ATOM 1390 C C . PHE A 1 170 ? -3.151 11.934 13.046 1.00 92.81 170 PHE A C 1
ATOM 1392 O O . PHE A 1 170 ? -3.623 11.384 12.055 1.00 92.81 170 PHE A O 1
ATOM 1399 N N . VAL A 1 171 ? -3.933 12.466 13.991 1.00 94.94 171 VAL A N 1
ATOM 1400 C CA . VAL A 1 171 ? -5.405 12.439 13.921 1.00 94.94 171 VAL A CA 1
ATOM 1401 C C . VAL A 1 171 ? -5.914 13.141 12.657 1.00 94.94 171 VAL A C 1
ATOM 1403 O O . VAL A 1 171 ? -6.808 12.617 11.992 1.00 94.94 171 VAL A O 1
ATOM 1406 N N . ALA A 1 172 ? -5.351 14.303 12.309 1.00 94.56 172 ALA A N 1
ATOM 1407 C CA . ALA A 1 172 ? -5.704 15.025 11.086 1.00 94.56 172 ALA A CA 1
ATOM 1408 C C . ALA A 1 172 ? -5.363 14.212 9.826 1.00 94.56 172 ALA A C 1
ATOM 1410 O O . ALA A 1 172 ? -6.230 14.009 8.980 1.00 94.56 172 ALA A O 1
ATOM 1411 N N . THR A 1 173 ? -4.155 13.649 9.760 1.00 94.81 173 THR A N 1
ATOM 1412 C CA . THR A 1 173 ? -3.709 12.808 8.641 1.00 94.81 173 THR A CA 1
ATOM 1413 C C . THR A 1 173 ? -4.600 11.577 8.449 1.00 94.81 173 THR A C 1
ATOM 1415 O O . THR A 1 173 ? -4.941 11.224 7.322 1.00 94.81 173 THR A O 1
ATOM 1418 N N . ILE A 1 174 ? -5.027 10.922 9.536 1.00 96.19 174 ILE A N 1
ATOM 1419 C CA . ILE A 1 174 ? -5.936 9.771 9.444 1.00 96.19 174 ILE A CA 1
ATOM 1420 C C . ILE A 1 174 ? -7.330 10.194 8.974 1.00 96.19 174 ILE A C 1
ATOM 1422 O O . ILE A 1 174 ? -7.959 9.444 8.235 1.00 96.19 174 ILE A O 1
ATOM 1426 N N . ARG A 1 175 ? -7.823 11.384 9.339 1.00 97.06 175 ARG A N 1
ATOM 1427 C CA . ARG A 1 175 ? -9.102 11.884 8.802 1.00 97.06 175 ARG A CA 1
ATOM 1428 C C . ARG A 1 175 ? -9.057 12.059 7.293 1.00 97.06 175 ARG A C 1
ATOM 1430 O O . ARG A 1 175 ? -9.952 11.563 6.619 1.00 97.06 175 ARG A O 1
ATOM 1437 N N . GLU A 1 176 ? -8.012 12.702 6.785 1.00 96.56 176 GLU A N 1
ATOM 1438 C CA . GLU A 1 176 ? -7.817 12.881 5.343 1.00 96.56 176 GLU A CA 1
ATOM 1439 C C . GLU A 1 176 ? -7.710 11.526 4.626 1.00 96.56 176 GLU A C 1
ATOM 1441 O O . GLU A 1 176 ? -8.357 11.305 3.602 1.00 96.56 176 GLU A O 1
ATOM 1446 N N . ALA A 1 177 ? -6.980 10.571 5.213 1.00 96.56 177 ALA A N 1
ATOM 1447 C CA . ALA A 1 177 ? -6.907 9.215 4.677 1.00 96.56 177 ALA A CA 1
ATOM 1448 C C . ALA A 1 177 ? -8.280 8.522 4.660 1.00 96.56 177 ALA A C 1
ATOM 1450 O O . ALA A 1 177 ? -8.643 7.896 3.668 1.00 96.56 177 ALA A O 1
ATOM 1451 N N . CYS A 1 178 ? -9.078 8.647 5.724 1.00 97.19 178 CYS A N 1
ATOM 1452 C CA . CYS A 1 178 ? -10.432 8.093 5.775 1.00 97.19 178 CYS A CA 1
ATOM 1453 C C . CYS A 1 178 ? -11.337 8.666 4.672 1.00 97.19 178 CYS A C 1
ATOM 1455 O O . CYS A 1 178 ? -12.093 7.917 4.056 1.00 97.19 178 CYS A O 1
ATOM 1457 N N . GLU A 1 179 ? -11.242 9.970 4.399 1.00 96.56 179 GLU A N 1
ATOM 1458 C CA . GLU A 1 179 ? -11.978 10.619 3.305 1.00 96.56 179 GLU A CA 1
ATOM 1459 C C . GLU A 1 179 ? -11.568 10.078 1.931 1.00 96.56 179 GLU A C 1
ATOM 1461 O O . GLU A 1 179 ? -12.425 9.834 1.085 1.00 96.56 179 GLU A O 1
ATOM 1466 N N . GLU A 1 180 ? -10.275 9.832 1.711 1.00 95.50 180 GLU A N 1
ATOM 1467 C CA . GLU A 1 180 ? -9.782 9.250 0.460 1.00 95.50 180 GLU A CA 1
ATOM 1468 C C . GLU A 1 180 ? -10.197 7.777 0.274 1.00 95.50 180 GLU A C 1
ATOM 1470 O O . GLU A 1 180 ? -10.414 7.315 -0.854 1.00 95.50 180 GLU A O 1
ATOM 1475 N N . LEU A 1 181 ? -10.292 7.028 1.375 1.00 96.44 181 LEU A N 1
ATOM 1476 C CA . LEU A 1 181 ? -10.618 5.603 1.374 1.00 96.44 181 LEU A CA 1
ATOM 1477 C C . LEU A 1 181 ? -12.114 5.316 1.248 1.00 96.44 181 LEU A C 1
ATOM 1479 O O . LEU A 1 181 ? -12.497 4.222 0.824 1.00 96.44 181 LEU A O 1
ATOM 1483 N N . GLU A 1 182 ? -12.972 6.265 1.603 1.00 94.12 182 GLU A N 1
ATOM 1484 C CA . GLU A 1 182 ? -14.415 6.090 1.511 1.00 94.12 182 GLU A CA 1
ATOM 1485 C C . GLU A 1 182 ? -14.845 5.783 0.062 1.00 94.12 182 GLU A C 1
ATOM 1487 O O . GLU A 1 182 ? -14.440 6.429 -0.904 1.00 94.12 182 GLU A O 1
ATOM 1492 N N . GLY A 1 183 ? -15.634 4.720 -0.118 1.00 91.25 183 GLY A N 1
ATOM 1493 C CA . GLY A 1 183 ? -16.054 4.239 -1.433 1.00 91.25 183 GLY A CA 1
ATOM 1494 C C . GLY A 1 183 ? -15.026 3.387 -2.187 1.00 91.25 183 GLY A C 1
ATOM 1495 O O . GLY A 1 183 ? -15.359 2.889 -3.264 1.00 91.25 183 GLY A O 1
ATOM 1496 N N . LYS A 1 184 ? -13.813 3.172 -1.662 1.00 93.50 184 LYS A N 1
ATOM 1497 C CA . LYS A 1 184 ? -12.849 2.237 -2.261 1.00 93.50 184 LYS A CA 1
ATOM 1498 C C . LYS A 1 184 ? -13.238 0.791 -1.968 1.00 93.50 184 LYS A C 1
ATOM 1500 O O . LYS A 1 184 ? -13.829 0.473 -0.934 1.00 93.50 184 LYS A O 1
ATOM 1505 N N . ASP A 1 185 ? -12.900 -0.103 -2.885 1.00 92.31 185 ASP A N 1
ATOM 1506 C CA . ASP A 1 185 ? -13.188 -1.521 -2.712 1.00 92.31 185 ASP A CA 1
ATOM 1507 C C . ASP A 1 185 ? -12.091 -2.208 -1.893 1.00 92.31 185 ASP A C 1
ATOM 1509 O O . ASP A 1 185 ? -10.907 -2.001 -2.129 1.00 92.31 185 ASP A O 1
ATOM 1513 N N . PHE A 1 186 ? -12.487 -3.090 -0.983 1.00 92.25 186 PHE A N 1
ATOM 1514 C CA . PHE A 1 186 ? -11.611 -4.090 -0.386 1.00 92.25 186 PHE A CA 1
ATOM 1515 C C . PHE A 1 186 ? -11.493 -5.323 -1.287 1.00 92.25 186 PHE A C 1
ATOM 1517 O O . PHE A 1 186 ? -12.178 -5.471 -2.300 1.00 92.25 186 PHE A O 1
ATOM 1524 N N . THR A 1 187 ? -10.663 -6.278 -0.871 1.00 89.81 187 THR A N 1
ATOM 1525 C CA . THR A 1 187 ? -10.627 -7.621 -1.479 1.00 89.81 187 THR A CA 1
ATOM 1526 C C . THR A 1 187 ? -11.880 -8.453 -1.198 1.00 89.81 187 THR A C 1
ATOM 1528 O O . THR A 1 187 ? -12.130 -9.427 -1.900 1.00 89.81 187 THR A O 1
ATOM 1531 N N . THR A 1 188 ? -12.657 -8.092 -0.169 1.00 90.19 188 THR A N 1
ATOM 1532 C CA . THR A 1 188 ? -13.829 -8.853 0.315 1.00 90.19 188 THR A CA 1
ATOM 1533 C C . THR A 1 188 ? -15.111 -8.017 0.407 1.00 90.19 188 THR A C 1
ATOM 1535 O O . THR A 1 188 ? -16.089 -8.449 1.015 1.00 90.19 188 THR A O 1
ATOM 1538 N N . GLY A 1 189 ? -15.120 -6.796 -0.130 1.00 90.94 189 GLY A N 1
ATOM 1539 C CA . GLY A 1 189 ? -16.245 -5.873 0.022 1.00 90.94 189 GLY A CA 1
ATOM 1540 C C . GLY A 1 189 ? -15.905 -4.461 -0.431 1.00 90.94 189 GLY A C 1
ATOM 1541 O O . GLY A 1 189 ? -14.979 -4.264 -1.210 1.00 90.94 189 GLY A O 1
ATOM 1542 N N . ARG A 1 190 ? -16.636 -3.473 0.080 1.00 93.94 190 ARG A N 1
ATOM 1543 C CA . ARG A 1 190 ? -16.413 -2.050 -0.209 1.00 93.94 190 ARG A CA 1
ATOM 1544 C C . ARG A 1 190 ? -16.459 -1.219 1.061 1.00 93.94 190 ARG A C 1
ATOM 1546 O O . ARG A 1 190 ? -17.275 -1.499 1.935 1.00 93.94 190 ARG A O 1
ATOM 1553 N N . ILE A 1 191 ? -15.623 -0.193 1.154 1.00 94.88 191 ILE A N 1
ATOM 1554 C CA . ILE A 1 191 ? -15.665 0.792 2.234 1.00 94.88 191 ILE A CA 1
ATOM 1555 C C . ILE A 1 191 ? -16.909 1.655 2.031 1.00 94.88 191 ILE A C 1
ATOM 1557 O O . ILE A 1 191 ? -16.959 2.467 1.110 1.00 94.88 191 ILE A O 1
ATOM 1561 N N . VAL A 1 192 ? -17.928 1.459 2.867 1.00 95.38 192 VAL A N 1
ATOM 1562 C CA . VAL A 1 192 ? -19.171 2.256 2.825 1.00 95.38 192 VAL A CA 1
ATOM 1563 C C . VAL A 1 192 ? -19.190 3.368 3.865 1.00 95.38 192 VAL A C 1
ATOM 1565 O O . VAL A 1 192 ? -20.004 4.275 3.764 1.00 95.38 192 VAL A O 1
ATOM 1568 N N . TYR A 1 193 ? -18.315 3.277 4.864 1.00 95.94 193 TYR A N 1
ATOM 1569 C CA . TYR A 1 193 ? -18.128 4.293 5.886 1.00 95.94 193 TYR A CA 1
ATOM 1570 C C . TYR A 1 193 ? -16.691 4.227 6.384 1.00 95.94 193 TYR A C 1
ATOM 1572 O O . TYR A 1 193 ? -16.199 3.133 6.675 1.00 95.94 193 TYR A O 1
ATOM 1580 N N . CYS A 1 194 ? -16.031 5.375 6.487 1.00 96.81 194 CYS A N 1
ATOM 1581 C CA . CYS A 1 194 ? -14.700 5.491 7.068 1.00 96.81 194 CYS A CA 1
ATOM 1582 C C . CYS A 1 194 ? -14.559 6.875 7.703 1.00 96.81 194 CYS A C 1
ATOM 1584 O O . CYS A 1 194 ? -14.488 7.876 6.989 1.00 96.81 194 CYS A O 1
ATOM 1586 N N . LYS A 1 195 ? -14.569 6.953 9.038 1.00 96.94 195 LYS A N 1
ATOM 1587 C CA . LYS A 1 195 ? -14.459 8.224 9.772 1.00 96.94 195 LYS A CA 1
ATOM 1588 C C . LYS A 1 195 ? -13.637 8.075 11.043 1.00 96.94 195 LYS A C 1
ATOM 1590 O O . LYS A 1 195 ? -13.438 6.978 11.561 1.00 96.94 195 LYS A O 1
ATOM 1595 N N . VAL A 1 196 ? -13.167 9.217 11.538 1.00 96.81 196 VAL A N 1
ATOM 1596 C CA . VAL A 1 196 ? -12.539 9.342 12.853 1.00 96.81 196 VAL A CA 1
ATOM 1597 C C . VAL A 1 196 ? -13.518 10.028 13.795 1.00 96.81 196 VAL A C 1
ATOM 1599 O O . VAL A 1 196 ? -13.938 11.157 13.544 1.00 96.81 196 VAL A O 1
ATOM 1602 N N . GLU A 1 197 ? -13.836 9.369 14.897 1.00 95.94 197 GLU A N 1
ATOM 1603 C CA . GLU A 1 197 ? -14.807 9.813 15.894 1.00 95.94 197 GLU A CA 1
ATOM 1604 C C . GLU A 1 197 ? -14.140 9.940 17.265 1.00 95.94 197 GLU A C 1
ATOM 1606 O O . GLU A 1 197 ? -13.109 9.316 17.521 1.00 95.94 197 GLU A O 1
ATOM 1611 N N . LYS A 1 198 ? -14.701 10.753 18.167 1.00 94.88 198 LYS A N 1
ATOM 1612 C CA . LYS A 1 198 ? -14.254 10.740 19.567 1.00 94.88 198 LYS A CA 1
ATOM 1613 C C . LYS A 1 198 ? -14.722 9.455 20.244 1.00 94.88 198 LYS A C 1
ATOM 1615 O O . LYS A 1 198 ? -15.807 8.953 19.951 1.00 94.88 198 LYS A O 1
ATOM 1620 N N . THR A 1 199 ? -13.921 8.937 21.165 1.00 92.88 199 THR A N 1
ATOM 1621 C CA . THR A 1 199 ? -14.356 7.860 22.055 1.00 92.88 199 THR A CA 1
ATOM 1622 C C . THR A 1 199 ? -15.461 8.351 22.996 1.00 92.88 199 THR A C 1
ATOM 1624 O O . THR A 1 199 ?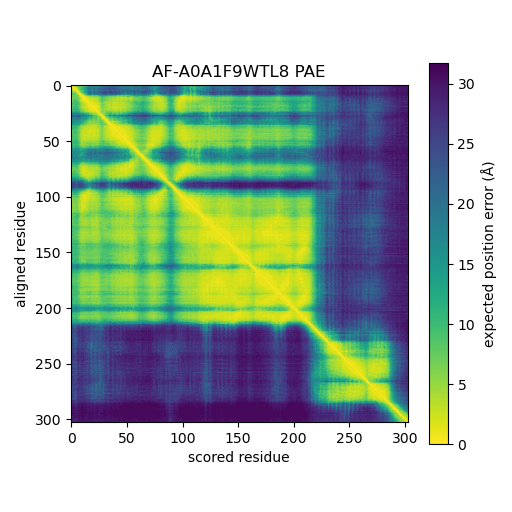 -15.604 9.551 23.235 1.00 92.88 199 THR A O 1
ATOM 1627 N N . VAL A 1 200 ? -16.265 7.423 23.525 1.00 88.50 200 VAL A N 1
ATOM 1628 C CA . VAL A 1 200 ? -17.430 7.740 24.379 1.00 88.50 200 VAL A CA 1
ATOM 1629 C C . VAL A 1 200 ? -17.024 8.505 25.643 1.00 88.50 200 VAL A C 1
ATOM 1631 O O . VAL A 1 200 ? -17.737 9.396 26.090 1.00 88.50 200 VAL A O 1
ATOM 1634 N N . ASP A 1 201 ? -15.858 8.184 26.193 1.00 88.25 201 ASP A N 1
ATOM 1635 C CA . ASP A 1 201 ? -15.252 8.844 27.352 1.00 88.25 201 ASP A CA 1
ATOM 1636 C C . ASP A 1 201 ? -14.541 10.168 27.002 1.00 88.25 201 ASP A C 1
ATOM 1638 O O . ASP A 1 201 ? -14.076 10.875 27.893 1.00 88.25 201 ASP A O 1
ATOM 1642 N N . GLY A 1 202 ? -14.430 10.511 25.714 1.00 86.88 202 GLY A N 1
ATOM 1643 C CA . GLY A 1 202 ? -13.767 11.717 25.219 1.00 86.88 202 GLY A CA 1
ATOM 1644 C C . GLY A 1 202 ? -12.245 11.745 25.403 1.00 86.88 202 GLY A C 1
ATOM 1645 O O . GLY A 1 202 ? -11.632 12.771 25.106 1.00 86.88 202 GLY A O 1
ATOM 1646 N N . SER A 1 203 ? -11.638 10.653 25.882 1.00 87.50 203 SER A N 1
ATOM 1647 C CA . SER A 1 203 ? -10.206 10.576 26.203 1.00 87.50 203 SER A CA 1
ATOM 1648 C C . SER A 1 203 ? -9.317 10.335 24.979 1.00 87.50 203 SER A C 1
ATOM 1650 O O . SER A 1 203 ? -8.098 10.553 25.034 1.00 87.50 203 SER A O 1
ATOM 1652 N N . ASP A 1 204 ? -9.913 9.873 23.877 1.00 93.19 204 ASP A N 1
ATOM 1653 C CA . ASP A 1 204 ? -9.203 9.530 22.659 1.00 93.19 204 ASP A CA 1
ATOM 1654 C C . ASP A 1 204 ? -10.060 9.708 21.391 1.00 93.19 204 ASP A C 1
ATOM 1656 O O . ASP A 1 204 ? -11.245 10.053 21.420 1.00 93.19 204 ASP A O 1
ATOM 1660 N N . TRP A 1 205 ? -9.432 9.467 20.246 1.00 96.12 205 TRP A N 1
ATOM 1661 C CA . TRP A 1 205 ? -10.085 9.322 18.953 1.00 96.12 205 TRP A CA 1
ATOM 1662 C C . TRP A 1 205 ? -10.073 7.854 18.533 1.00 96.12 205 TRP A C 1
ATOM 1664 O O . TRP A 1 205 ? -9.136 7.117 18.838 1.00 96.12 205 TRP A O 1
ATOM 1674 N N . LYS A 1 206 ? -11.092 7.427 17.793 1.00 96.62 206 LYS A N 1
ATOM 1675 C CA . LYS A 1 206 ? -11.177 6.102 17.182 1.00 96.62 206 LYS A CA 1
ATOM 1676 C C . LYS A 1 206 ? -11.436 6.216 15.689 1.00 96.62 206 LYS A C 1
ATOM 1678 O O . LYS A 1 206 ? -12.144 7.117 15.249 1.00 96.62 206 LYS A O 1
ATOM 1683 N N . ILE A 1 207 ? -10.879 5.292 14.918 1.00 96.94 207 ILE A N 1
ATOM 1684 C CA . ILE A 1 207 ? -11.320 5.049 13.548 1.00 96.94 207 ILE A CA 1
ATOM 1685 C C . ILE A 1 207 ? -12.515 4.097 13.582 1.00 96.94 207 ILE A C 1
ATOM 1687 O O . ILE A 1 207 ? -12.492 3.114 14.322 1.00 96.94 207 ILE A O 1
ATOM 1691 N N . VAL A 1 208 ? -13.536 4.386 12.780 1.00 97.00 208 VAL A N 1
ATOM 1692 C CA . VAL A 1 208 ? -14.708 3.531 12.569 1.00 97.00 208 VAL A CA 1
ATOM 1693 C C . VAL A 1 208 ? -14.833 3.272 11.075 1.00 97.00 208 VAL A C 1
ATOM 1695 O O . VAL A 1 208 ? -14.949 4.210 10.279 1.00 97.00 208 VAL A O 1
ATOM 1698 N N . VAL A 1 209 ? -14.792 1.998 10.683 1.00 97.25 209 VAL A N 1
ATOM 1699 C CA . VAL A 1 209 ? -14.899 1.590 9.277 1.00 97.25 209 VAL A CA 1
ATOM 1700 C C . VAL A 1 209 ? -15.962 0.522 9.119 1.00 97.25 209 VAL A C 1
ATOM 1702 O O . VAL A 1 209 ? -15.964 -0.465 9.853 1.00 97.25 209 VAL A O 1
ATOM 1705 N N . ARG A 1 210 ? -16.832 0.688 8.117 1.00 96.50 210 ARG A N 1
ATOM 1706 C CA . ARG A 1 210 ? -17.853 -0.300 7.751 1.00 96.50 210 ARG A CA 1
ATOM 1707 C C . ARG A 1 210 ? -17.641 -0.812 6.337 1.00 96.50 210 ARG A C 1
ATOM 1709 O O . ARG A 1 210 ? -17.379 -0.045 5.405 1.00 96.50 210 ARG A O 1
ATOM 1716 N N . LYS A 1 211 ? -17.797 -2.124 6.185 1.00 95.00 211 LYS A N 1
ATOM 1717 C CA . LYS A 1 211 ? -17.699 -2.861 4.930 1.00 95.00 211 LYS A CA 1
ATOM 1718 C C . LYS A 1 211 ? -19.091 -3.219 4.424 1.00 95.00 211 LYS A C 1
ATOM 1720 O O . LYS A 1 211 ? -19.840 -3.932 5.084 1.00 95.00 211 LYS A O 1
ATOM 1725 N N . GLY A 1 212 ? -19.410 -2.760 3.223 1.00 91.00 212 GLY A N 1
ATOM 1726 C CA . GLY A 1 212 ? -20.575 -3.189 2.460 1.00 91.00 212 GLY A CA 1
ATOM 1727 C C . GLY A 1 212 ? -20.243 -4.301 1.468 1.00 91.00 212 GLY A C 1
ATOM 1728 O O . GLY A 1 212 ? -19.097 -4.745 1.341 1.00 91.00 212 GLY A O 1
ATOM 1729 N N . LYS A 1 213 ? -21.266 -4.727 0.722 1.00 86.75 213 LYS A N 1
ATOM 1730 C CA . LYS A 1 213 ? -21.084 -5.621 -0.426 1.00 86.75 213 LYS A CA 1
ATOM 1731 C C . LYS A 1 213 ? -20.238 -4.928 -1.493 1.00 86.75 213 LYS A C 1
ATOM 1733 O O . LYS A 1 213 ? -20.348 -3.720 -1.698 1.00 86.75 213 LYS A O 1
ATOM 1738 N N . GLN A 1 214 ? -19.399 -5.707 -2.163 1.00 80.50 214 GLN A N 1
ATOM 1739 C CA . GLN A 1 214 ? -18.659 -5.224 -3.319 1.00 80.50 214 GLN A CA 1
ATOM 1740 C C . GLN A 1 214 ? -19.649 -4.929 -4.449 1.00 80.50 214 GLN A C 1
ATOM 1742 O O . GLN A 1 214 ? -20.560 -5.723 -4.687 1.00 80.50 214 GLN A O 1
ATOM 1747 N N . LEU A 1 215 ? -19.493 -3.784 -5.113 1.00 70.81 215 LEU A N 1
ATOM 1748 C CA . LEU A 1 215 ? -20.253 -3.511 -6.328 1.00 70.81 215 LEU A CA 1
ATOM 1749 C C . LEU A 1 215 ? -19.688 -4.383 -7.449 1.00 70.81 215 LEU A C 1
ATOM 1751 O O . LEU A 1 215 ? -18.470 -4.547 -7.551 1.00 70.81 215 LEU A O 1
ATOM 1755 N N . GLU A 1 216 ? -20.564 -4.961 -8.265 1.00 56.41 216 GLU A N 1
ATOM 1756 C CA . GLU A 1 216 ? -20.125 -5.709 -9.437 1.00 56.41 216 GLU A CA 1
ATOM 1757 C C . GLU A 1 216 ? -19.325 -4.769 -10.342 1.00 56.41 216 GLU A C 1
ATOM 1759 O O . GLU A 1 216 ? -19.809 -3.719 -10.771 1.00 56.41 216 GLU A O 1
ATOM 1764 N N . LEU A 1 217 ? -18.062 -5.125 -10.584 1.00 50.38 217 LEU A N 1
ATOM 1765 C CA . LEU A 1 217 ? -17.277 -4.513 -11.644 1.00 50.38 217 LEU A CA 1
ATOM 1766 C C . LEU A 1 217 ? -18.033 -4.790 -12.943 1.00 50.38 217 LEU A C 1
ATOM 1768 O O . LEU A 1 217 ? -18.186 -5.954 -13.310 1.00 50.38 217 LEU A O 1
ATOM 1772 N N . PHE A 1 218 ? -18.508 -3.745 -13.624 1.00 37.50 218 PHE A N 1
ATOM 1773 C CA . PHE A 1 218 ? -18.973 -3.883 -15.001 1.00 37.50 218 PHE A CA 1
ATOM 1774 C C . PHE A 1 218 ? -17.855 -4.574 -15.785 1.00 37.50 218 PHE A C 1
ATOM 1776 O O . PHE A 1 218 ? -16.741 -4.050 -15.857 1.00 37.50 218 PHE A O 1
ATOM 1783 N N . GLU A 1 219 ? -18.119 -5.784 -16.283 1.00 35.50 219 GLU A N 1
ATOM 1784 C CA . GLU A 1 219 ? -17.135 -6.535 -17.055 1.00 35.50 219 GLU A CA 1
ATOM 1785 C C . GLU A 1 219 ? -16.695 -5.666 -18.234 1.00 35.50 219 GLU A C 1
ATOM 1787 O O . GLU A 1 219 ? -17.507 -5.318 -19.095 1.00 35.50 219 GLU A O 1
ATOM 1792 N N . GLU A 1 220 ? -15.407 -5.315 -18.292 1.00 37.28 220 GLU A N 1
ATOM 1793 C CA . GLU A 1 220 ? -14.840 -4.807 -19.535 1.00 37.28 220 GLU A CA 1
ATOM 1794 C C . GLU A 1 220 ? -15.159 -5.831 -20.634 1.00 37.28 220 GLU A C 1
ATOM 1796 O O . GLU A 1 220 ? -14.933 -7.035 -20.430 1.00 37.28 220 GLU A O 1
ATOM 1801 N N . PRO A 1 221 ? -15.727 -5.403 -21.778 1.00 34.75 221 PRO A N 1
ATOM 1802 C CA . PRO A 1 221 ? -16.155 -6.327 -22.812 1.00 34.75 221 PRO A CA 1
ATOM 1803 C C . PRO A 1 221 ? -14.991 -7.250 -23.188 1.00 34.75 221 PRO A C 1
ATOM 1805 O O . PRO A 1 221 ? -13.866 -6.798 -23.407 1.00 34.75 221 PRO A O 1
ATOM 1808 N N . LYS A 1 222 ? -15.273 -8.559 -23.265 1.00 36.94 222 LYS A N 1
ATOM 1809 C CA . LYS A 1 222 ? -14.316 -9.673 -23.464 1.00 36.94 222 LYS A CA 1
ATOM 1810 C C . LYS A 1 222 ? -13.299 -9.483 -24.605 1.00 36.94 222 LYS A C 1
ATOM 1812 O O . LYS A 1 222 ? -12.294 -10.188 -24.634 1.00 36.94 222 LYS A O 1
ATOM 1817 N N . VAL A 1 223 ? -13.531 -8.516 -25.491 1.00 37.69 223 VAL A N 1
ATOM 1818 C CA . VAL A 1 223 ? -12.634 -8.057 -26.560 1.00 37.69 223 VAL A CA 1
ATOM 1819 C C . VAL A 1 223 ? -11.255 -7.626 -26.027 1.00 37.69 223 VAL A C 1
ATOM 1821 O O . VAL A 1 223 ? -10.248 -7.908 -26.669 1.00 37.69 223 VAL A O 1
ATOM 1824 N N . VAL A 1 224 ? -11.168 -7.024 -24.831 1.00 38.88 224 VAL A N 1
ATOM 1825 C CA . VAL A 1 224 ? -9.893 -6.501 -24.284 1.00 38.88 224 VAL A CA 1
ATOM 1826 C C . VAL A 1 224 ? -8.914 -7.623 -23.899 1.00 38.88 224 VAL A C 1
ATOM 1828 O O . VAL A 1 224 ? -7.716 -7.520 -24.154 1.00 38.88 224 VAL A O 1
ATOM 1831 N N . LYS A 1 225 ? -9.406 -8.752 -23.368 1.00 39.28 225 LYS A N 1
ATOM 1832 C CA . LYS A 1 225 ? -8.551 -9.875 -22.925 1.00 39.28 225 LYS A CA 1
ATOM 1833 C C . LYS A 1 225 ? -7.914 -10.668 -24.070 1.00 39.28 225 LYS A C 1
ATOM 1835 O O . LYS A 1 225 ? -6.898 -11.324 -23.847 1.00 39.28 225 LYS A O 1
ATOM 1840 N N . GLN A 1 226 ? -8.491 -10.631 -25.272 1.00 41.16 226 GLN A N 1
ATOM 1841 C CA . GLN A 1 226 ? -7.928 -11.325 -26.437 1.00 41.16 226 GLN A CA 1
ATOM 1842 C C . GLN A 1 226 ? -6.730 -10.582 -27.045 1.00 41.16 226 GLN A C 1
ATOM 1844 O O . GLN A 1 226 ? -5.868 -11.216 -27.635 1.00 41.16 226 GLN A O 1
ATOM 1849 N N . LEU A 1 227 ? -6.612 -9.265 -26.850 1.00 44.34 227 LEU A N 1
ATOM 1850 C CA . LEU A 1 227 ? -5.544 -8.466 -27.468 1.00 44.34 227 LEU A CA 1
ATOM 1851 C C . LEU A 1 227 ? -4.238 -8.424 -26.658 1.00 44.34 227 LEU A C 1
ATOM 1853 O O . LEU A 1 227 ? -3.181 -8.169 -27.226 1.00 44.34 227 LEU A O 1
ATOM 1857 N N . GLU A 1 228 ? -4.271 -8.717 -25.354 1.00 45.00 228 GLU A N 1
ATOM 1858 C CA . GLU A 1 228 ? -3.065 -8.746 -24.506 1.00 45.00 228 GLU A CA 1
ATOM 1859 C C . GLU A 1 228 ? -2.213 -10.018 -24.667 1.00 45.00 228 GLU A C 1
ATOM 1861 O O . GLU A 1 228 ? -1.073 -10.059 -24.196 1.00 45.00 228 GLU A O 1
ATOM 1866 N N . THR A 1 229 ? -2.752 -11.071 -25.290 1.00 44.88 229 THR A N 1
ATOM 1867 C CA . THR A 1 229 ? -2.108 -12.397 -25.330 1.00 44.88 229 THR A CA 1
ATOM 1868 C C . THR A 1 229 ? -1.332 -12.695 -26.608 1.00 44.88 229 THR A C 1
ATOM 1870 O O . THR A 1 229 ? -0.467 -13.572 -26.578 1.00 44.88 229 THR A O 1
ATOM 1873 N N . ASP A 1 230 ? -1.518 -11.911 -27.667 1.00 44.44 230 ASP A N 1
ATOM 1874 C CA . ASP A 1 230 ? -0.870 -12.169 -28.948 1.00 44.44 230 ASP A CA 1
ATOM 1875 C C . ASP A 1 230 ? 0.247 -11.155 -29.220 1.00 44.44 230 ASP A C 1
ATOM 1877 O O . ASP A 1 230 ? 0.074 -9.940 -29.115 1.00 44.44 230 ASP A O 1
ATOM 1881 N N . GLY A 1 231 ? 1.419 -11.651 -29.635 1.00 52.25 231 GLY A N 1
ATOM 1882 C CA . GLY A 1 231 ? 2.566 -10.833 -30.066 1.00 52.25 231 GLY A CA 1
ATOM 1883 C C . GLY A 1 231 ? 2.265 -9.853 -31.215 1.00 52.25 231 GLY A C 1
ATOM 1884 O O . GLY A 1 231 ? 3.122 -9.046 -31.573 1.00 52.25 231 GLY A O 1
ATOM 1885 N N . GLU A 1 232 ? 1.047 -9.888 -31.760 1.00 53.97 232 GLU A N 1
ATOM 1886 C CA . GLU A 1 232 ? 0.484 -8.911 -32.688 1.00 53.97 232 GLU A CA 1
ATOM 1887 C C . GLU A 1 232 ? 0.406 -7.496 -32.100 1.00 53.97 232 GLU A C 1
ATOM 1889 O O . GLU A 1 232 ? 0.647 -6.532 -32.826 1.00 53.97 232 GLU A O 1
ATOM 1894 N N . PHE A 1 233 ? 0.125 -7.340 -30.799 1.00 53.47 233 PHE A N 1
ATOM 1895 C CA . PHE A 1 233 ? 0.001 -6.008 -30.192 1.00 53.47 233 PHE A CA 1
ATOM 1896 C C . PHE A 1 233 ? 1.352 -5.275 -30.102 1.00 53.47 233 PHE A C 1
ATOM 1898 O O . PHE A 1 233 ? 1.442 -4.075 -30.354 1.00 53.47 233 PHE A O 1
ATOM 1905 N N . GLU A 1 234 ? 2.434 -6.005 -29.825 1.00 53.28 234 GLU A N 1
ATOM 1906 C CA . GLU A 1 234 ? 3.800 -5.454 -29.799 1.00 53.28 234 GLU A CA 1
ATOM 1907 C C . GLU A 1 234 ? 4.278 -5.077 -31.218 1.00 53.28 234 GLU A C 1
ATOM 1909 O O . GLU A 1 234 ? 4.900 -4.028 -31.424 1.00 53.28 234 GLU A O 1
ATOM 1914 N N . ALA A 1 235 ? 3.928 -5.885 -32.228 1.00 59.41 235 ALA A N 1
ATOM 1915 C CA . ALA A 1 235 ? 4.163 -5.550 -33.635 1.00 59.41 235 ALA A CA 1
ATOM 1916 C C . ALA A 1 235 ? 3.354 -4.311 -34.070 1.00 59.41 235 ALA A C 1
ATOM 1918 O O . ALA A 1 235 ? 3.861 -3.470 -34.817 1.00 59.41 235 ALA A O 1
ATOM 1919 N N . PHE A 1 236 ? 2.130 -4.166 -33.555 1.00 65.31 236 PHE A N 1
ATOM 1920 C CA . PHE A 1 236 ? 1.269 -3.006 -33.775 1.00 65.31 236 PHE A CA 1
ATOM 1921 C C . PHE A 1 236 ? 1.850 -1.722 -33.173 1.00 65.31 236 PHE A C 1
ATOM 1923 O O . PHE A 1 236 ? 1.961 -0.734 -33.894 1.00 65.31 236 PHE A O 1
ATOM 1930 N N . LEU A 1 237 ? 2.264 -1.725 -31.900 1.00 58.50 237 LEU A N 1
ATOM 1931 C CA . LEU A 1 237 ? 2.833 -0.533 -31.254 1.00 58.50 237 LEU A CA 1
ATOM 1932 C C . LEU A 1 237 ? 4.074 -0.039 -31.999 1.00 58.50 237 LEU A C 1
ATOM 1934 O O . LEU A 1 237 ? 4.203 1.151 -32.281 1.00 58.50 237 LEU A O 1
ATOM 1938 N N . THR A 1 238 ? 4.922 -0.977 -32.422 1.00 63.03 238 THR A N 1
ATOM 1939 C CA . THR A 1 238 ? 6.111 -0.681 -33.226 1.00 63.03 238 THR A CA 1
ATOM 1940 C C . THR A 1 238 ? 5.735 -0.031 -34.566 1.00 63.03 238 THR A C 1
ATOM 1942 O O . THR A 1 238 ? 6.362 0.932 -34.998 1.00 63.03 238 THR A O 1
ATOM 1945 N N . LYS A 1 239 ? 4.681 -0.514 -35.236 1.00 63.50 239 LYS A N 1
ATOM 1946 C CA . LYS A 1 239 ? 4.218 0.026 -36.527 1.00 63.50 239 LYS A CA 1
ATOM 1947 C C . LYS A 1 239 ? 3.502 1.369 -36.390 1.00 63.50 239 LYS A C 1
ATOM 1949 O O . LYS A 1 239 ? 3.660 2.238 -37.247 1.00 63.50 239 LYS A O 1
ATOM 1954 N N . TRP A 1 240 ? 2.744 1.550 -35.312 1.00 65.75 240 TRP A N 1
ATOM 1955 C CA . TRP A 1 240 ? 2.080 2.803 -34.977 1.00 65.75 240 TRP A CA 1
ATOM 1956 C C . TRP A 1 240 ? 3.100 3.912 -34.724 1.00 65.75 240 TRP A C 1
ATOM 1958 O O . TRP A 1 240 ? 2.964 5.005 -35.268 1.00 65.75 240 TRP A O 1
ATOM 1968 N N . GLU A 1 241 ? 4.168 3.625 -33.979 1.00 63.97 241 GLU A N 1
ATOM 1969 C CA . GLU A 1 241 ? 5.243 4.585 -33.711 1.00 63.97 241 GLU A CA 1
ATOM 1970 C C . GLU A 1 241 ? 5.987 5.023 -34.985 1.00 63.97 241 GLU A C 1
ATOM 1972 O O . GLU A 1 241 ? 6.401 6.181 -35.068 1.00 63.97 241 GLU A O 1
ATOM 1977 N N . LEU A 1 242 ?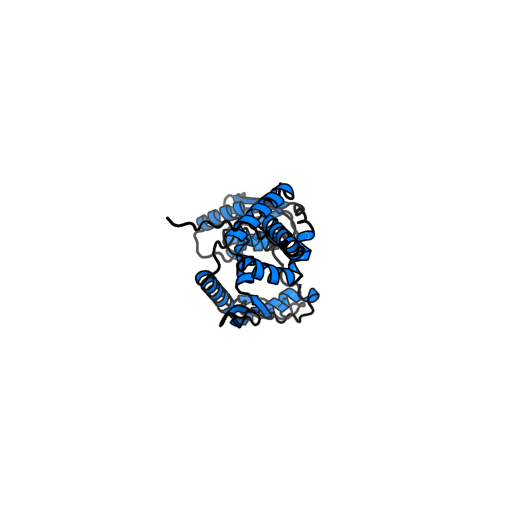 6.063 4.160 -36.005 1.00 61.12 242 LEU A N 1
ATOM 1978 C CA . LEU A 1 242 ? 6.713 4.425 -37.296 1.00 61.12 242 LEU A CA 1
ATOM 1979 C C . LEU A 1 242 ? 5.875 5.255 -38.289 1.00 61.12 242 LEU A C 1
ATOM 1981 O O . LEU A 1 242 ? 6.405 5.679 -39.318 1.00 61.12 242 LEU A O 1
ATOM 1985 N N . LEU A 1 243 ? 4.588 5.505 -38.020 1.00 68.19 243 LEU A N 1
ATOM 1986 C CA . LEU A 1 243 ? 3.761 6.374 -38.867 1.00 68.19 243 LEU A CA 1
ATOM 1987 C C . LEU A 1 243 ? 4.186 7.846 -38.741 1.00 68.19 243 LEU A C 1
ATOM 1989 O O . LEU A 1 243 ? 4.544 8.315 -37.659 1.00 68.19 243 LEU A O 1
ATOM 1993 N N . ASN A 1 244 ? 4.088 8.598 -39.841 1.00 68.06 244 ASN A N 1
ATOM 1994 C CA . ASN A 1 244 ? 4.295 10.044 -39.806 1.00 68.06 244 ASN A CA 1
ATOM 1995 C C . ASN A 1 244 ? 3.153 10.746 -39.039 1.00 68.06 244 ASN A C 1
ATOM 1997 O O . ASN A 1 244 ? 2.009 10.281 -39.009 1.00 68.06 244 ASN A O 1
ATOM 2001 N N . ASP A 1 245 ? 3.471 11.874 -38.404 1.00 66.56 245 ASP A N 1
ATOM 2002 C CA . ASP A 1 245 ? 2.535 12.604 -37.537 1.00 66.56 245 ASP A CA 1
ATOM 2003 C C . ASP A 1 245 ? 1.213 13.015 -38.219 1.00 66.56 245 ASP A C 1
ATOM 2005 O O . ASP A 1 245 ? 0.164 12.908 -37.573 1.00 66.56 245 ASP A O 1
ATOM 2009 N N . PRO A 1 246 ? 1.187 13.386 -39.519 1.00 65.94 246 PRO A N 1
ATOM 2010 C CA . PRO A 1 246 ? -0.063 13.665 -40.225 1.00 65.94 246 PRO A CA 1
ATOM 2011 C C . PRO A 1 246 ? -0.986 12.444 -40.333 1.00 65.94 246 PRO A C 1
ATOM 2013 O O . PRO A 1 246 ? -2.196 12.566 -40.172 1.00 65.94 246 PRO A O 1
ATOM 2016 N N . LEU A 1 247 ? -0.444 11.245 -40.575 1.00 63.22 247 LEU A N 1
ATOM 2017 C CA . LEU A 1 247 ? -1.260 10.028 -40.637 1.00 63.22 247 LEU A CA 1
ATOM 2018 C C . LEU A 1 247 ? -1.719 9.583 -39.248 1.00 63.22 247 LEU A C 1
ATOM 2020 O O . LEU A 1 247 ? -2.852 9.120 -39.111 1.00 63.22 247 LEU A O 1
ATOM 2024 N N . LYS A 1 248 ? -0.881 9.752 -38.217 1.00 70.38 248 LYS A N 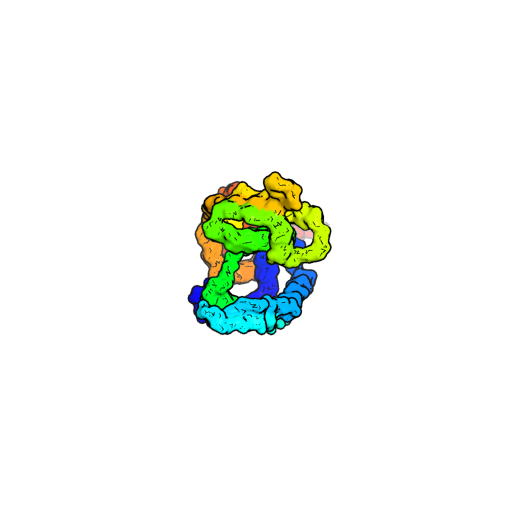1
ATOM 2025 C CA . LYS A 1 248 ? -1.266 9.473 -36.826 1.00 70.38 248 LYS A CA 1
ATOM 2026 C C . LYS A 1 248 ? -2.459 10.323 -36.397 1.00 70.38 248 LYS A C 1
ATOM 2028 O O . LYS A 1 248 ? -3.387 9.784 -35.800 1.00 70.38 248 LYS A O 1
ATOM 2033 N N . SER A 1 249 ? -2.480 11.615 -36.732 1.00 71.06 249 SER A N 1
ATOM 2034 C CA . SER A 1 249 ? -3.591 12.504 -36.358 1.00 71.06 249 SER A CA 1
ATOM 2035 C C . SER A 1 249 ? -4.900 12.141 -37.074 1.00 71.06 249 SER A C 1
ATOM 2037 O O . SER A 1 249 ? -5.963 12.119 -36.448 1.00 71.06 249 SER A O 1
ATOM 2039 N N . ILE A 1 250 ? -4.833 11.765 -38.356 1.00 71.75 250 ILE A N 1
ATOM 2040 C CA . ILE A 1 250 ? -5.996 11.317 -39.137 1.00 71.75 250 ILE A CA 1
ATOM 2041 C C . ILE A 1 250 ? -6.550 9.997 -38.588 1.00 71.75 250 ILE A C 1
ATOM 2043 O O . ILE A 1 250 ? -7.760 9.845 -38.428 1.00 71.75 250 ILE A O 1
ATOM 2047 N N . ILE A 1 251 ? -5.681 9.034 -38.275 1.00 72.06 251 ILE A N 1
ATOM 2048 C CA . ILE A 1 251 ? -6.122 7.737 -37.747 1.00 72.06 251 ILE A CA 1
ATOM 2049 C C . ILE A 1 251 ? -6.683 7.906 -36.334 1.00 72.06 251 ILE A C 1
ATOM 2051 O O . ILE A 1 251 ? -7.744 7.360 -36.039 1.00 72.06 251 ILE A O 1
ATOM 2055 N N . LYS A 1 252 ? -6.026 8.706 -35.487 1.00 78.69 252 LYS A N 1
ATOM 2056 C CA . LYS A 1 252 ? -6.477 8.966 -34.119 1.00 78.69 252 LYS A CA 1
ATOM 2057 C C . LYS A 1 252 ? -7.829 9.678 -34.092 1.00 78.69 252 LYS A C 1
ATOM 2059 O O . LYS A 1 252 ? -8.729 9.211 -33.409 1.00 78.69 252 LYS A O 1
ATOM 2064 N N . SER A 1 253 ? -8.019 10.730 -34.889 1.00 74.12 253 SER A N 1
ATOM 2065 C CA . SER A 1 253 ? -9.311 11.435 -34.966 1.00 74.12 253 SER A CA 1
ATOM 2066 C C . SER A 1 253 ? -10.444 10.537 -35.477 1.00 74.12 253 SER A C 1
ATOM 2068 O O . SER A 1 253 ? -11.563 10.580 -34.964 1.00 74.12 253 SER A O 1
ATOM 2070 N N . LYS A 1 254 ? -10.158 9.665 -36.452 1.00 75.62 254 LYS A N 1
ATOM 2071 C CA . LYS A 1 254 ? -11.127 8.681 -36.944 1.00 75.62 254 LYS A CA 1
ATOM 2072 C C . LYS A 1 254 ? -11.463 7.626 -35.885 1.00 75.62 254 LYS A C 1
ATOM 2074 O O . LYS A 1 254 ? -12.634 7.295 -35.720 1.00 75.62 254 LYS A O 1
ATOM 2079 N N . ALA A 1 255 ? -10.463 7.136 -35.157 1.00 77.00 255 ALA A N 1
ATOM 2080 C CA . ALA A 1 255 ? -10.645 6.187 -34.064 1.00 77.00 255 ALA A CA 1
ATOM 2081 C C . ALA A 1 255 ? -11.426 6.797 -32.895 1.00 77.00 255 ALA A C 1
ATOM 2083 O O . ALA A 1 255 ? -12.334 6.161 -32.382 1.00 77.00 255 ALA A O 1
ATOM 2084 N N . GLU A 1 256 ? -11.145 8.047 -32.522 1.00 77.94 256 GLU A N 1
ATOM 2085 C CA . GLU A 1 256 ? -11.886 8.780 -31.489 1.00 77.94 256 GLU A CA 1
ATOM 2086 C C . GLU A 1 256 ? -13.366 8.930 -31.848 1.00 77.94 256 GLU A C 1
ATOM 2088 O O . GLU A 1 256 ? -14.230 8.754 -30.990 1.00 77.94 256 GLU A O 1
ATOM 2093 N N . LYS A 1 257 ? -13.676 9.211 -33.120 1.00 78.69 257 LYS A N 1
ATOM 2094 C CA . LYS A 1 257 ? -15.062 9.293 -33.592 1.00 78.69 257 LYS A CA 1
ATOM 2095 C C . LYS A 1 257 ? -15.776 7.942 -33.483 1.00 78.69 257 LYS A C 1
ATOM 2097 O O . LYS A 1 257 ? -16.864 7.874 -32.921 1.00 78.69 257 LYS A O 1
ATOM 2102 N N . ILE A 1 258 ? -15.144 6.872 -33.964 1.00 71.88 258 ILE A N 1
ATOM 2103 C CA . ILE A 1 258 ? -15.723 5.522 -33.933 1.00 71.88 258 ILE A CA 1
ATOM 2104 C C . ILE A 1 258 ? -15.859 5.015 -32.491 1.00 71.88 258 ILE A C 1
ATOM 2106 O O . ILE A 1 258 ? -16.877 4.424 -32.143 1.00 71.88 258 ILE A O 1
ATOM 2110 N N . ALA A 1 259 ? -14.876 5.290 -31.633 1.00 72.81 259 ALA A N 1
ATOM 2111 C CA . ALA A 1 259 ? -14.914 4.919 -30.225 1.00 72.81 259 ALA A CA 1
ATOM 2112 C C . ALA A 1 259 ? -16.049 5.638 -29.484 1.00 72.81 259 ALA A C 1
ATOM 2114 O O . ALA A 1 259 ? -16.745 5.010 -28.695 1.00 72.81 259 ALA A O 1
ATOM 2115 N N . ARG A 1 260 ? -16.302 6.921 -29.777 1.00 73.00 260 ARG A N 1
ATOM 2116 C CA . ARG A 1 260 ? -17.449 7.655 -29.211 1.00 73.00 260 ARG A CA 1
ATOM 2117 C C . ARG A 1 260 ? -18.797 7.096 -29.666 1.00 73.00 260 ARG A C 1
ATOM 2119 O O . ARG A 1 260 ? -19.730 7.080 -28.874 1.00 73.00 260 ARG A O 1
ATOM 2126 N N . GLU A 1 261 ? -18.898 6.646 -30.914 1.00 73.00 261 GLU A N 1
ATOM 2127 C CA . GLU A 1 261 ? -20.127 6.055 -31.463 1.00 73.00 261 GLU A CA 1
ATOM 2128 C C . GLU A 1 261 ? -20.375 4.632 -30.929 1.00 73.00 261 GLU A C 1
ATOM 2130 O O . GLU A 1 261 ? -21.506 4.293 -30.588 1.00 73.00 261 GLU A O 1
ATOM 2135 N N . LYS A 1 262 ? -19.328 3.805 -30.808 1.00 67.69 262 LYS A N 1
ATOM 2136 C CA . LYS A 1 262 ? -19.427 2.418 -30.315 1.00 67.69 262 LYS A CA 1
ATOM 2137 C C . LYS A 1 262 ? -19.461 2.305 -28.792 1.00 67.69 262 LYS A C 1
ATOM 2139 O O . LYS A 1 262 ? -20.084 1.387 -28.265 1.00 67.69 262 LYS A O 1
ATOM 2144 N N . PHE A 1 263 ? -18.789 3.213 -28.091 1.00 69.50 263 PHE A N 1
ATOM 2145 C CA . PHE A 1 263 ? -18.631 3.198 -26.637 1.00 69.50 263 PHE A CA 1
ATOM 2146 C C . PHE A 1 263 ? -19.023 4.557 -26.027 1.00 69.50 263 PHE A C 1
ATOM 2148 O O . PHE A 1 263 ? -18.187 5.244 -25.435 1.00 69.50 263 PHE A O 1
ATOM 2155 N N . PRO A 1 264 ? -20.303 4.964 -26.133 1.00 53.72 264 PRO A N 1
ATOM 2156 C CA . PRO A 1 264 ? -20.760 6.298 -25.730 1.00 53.72 264 PRO A CA 1
ATOM 2157 C C . PRO A 1 264 ? -20.581 6.599 -24.235 1.00 53.72 264 PRO A C 1
ATOM 2159 O O . PRO A 1 264 ? -20.596 7.761 -23.848 1.00 53.72 264 PRO A O 1
ATOM 2162 N N . THR A 1 265 ? -20.387 5.577 -23.398 1.00 46.75 265 THR A N 1
ATOM 2163 C CA . THR A 1 265 ? -20.177 5.699 -21.946 1.00 46.75 265 THR A CA 1
ATOM 2164 C C . THR A 1 265 ? -18.737 5.411 -21.501 1.00 46.75 265 THR A C 1
ATOM 2166 O O . THR A 1 265 ? -18.423 5.589 -20.325 1.00 46.75 265 THR A O 1
ATOM 2169 N N . LEU A 1 266 ? -17.847 4.990 -22.412 1.00 46.19 266 LEU A N 1
ATOM 2170 C CA . LEU A 1 266 ? -16.461 4.616 -22.109 1.00 46.19 266 LEU A CA 1
ATOM 2171 C C . LEU A 1 266 ? -15.491 5.576 -22.813 1.00 46.19 266 LEU A C 1
ATOM 2173 O O . LEU A 1 266 ? -14.990 5.311 -23.900 1.00 46.19 266 LEU A O 1
ATOM 2177 N N . HIS A 1 267 ? -15.209 6.718 -22.189 1.00 51.22 267 HIS A N 1
ATOM 2178 C CA . HIS A 1 267 ? -14.299 7.737 -22.732 1.00 51.22 267 HIS A CA 1
ATOM 2179 C C . HIS A 1 267 ? -12.839 7.513 -22.307 1.00 51.22 267 HIS A C 1
ATOM 2181 O O . HIS A 1 267 ? -12.177 8.433 -21.831 1.00 51.22 267 HIS A O 1
ATOM 2187 N N . SER A 1 268 ? -12.340 6.280 -22.418 1.00 59.03 268 SER A N 1
ATOM 2188 C CA . SER A 1 268 ? -10.958 5.948 -22.053 1.00 59.03 268 SER A CA 1
ATOM 2189 C C . SER A 1 268 ? -10.049 5.891 -23.282 1.00 59.03 268 SER A C 1
ATOM 2191 O O . SER A 1 268 ? -10.472 5.458 -24.356 1.00 59.03 268 SER A O 1
ATOM 2193 N N . ASP A 1 269 ? -8.773 6.253 -23.113 1.00 61.59 269 ASP A N 1
ATOM 2194 C CA . ASP A 1 269 ? -7.734 6.130 -24.152 1.00 61.59 269 ASP A CA 1
ATOM 2195 C C . ASP A 1 269 ? -7.629 4.697 -24.712 1.00 61.59 269 ASP A C 1
ATOM 2197 O O . ASP A 1 269 ? -7.222 4.491 -25.854 1.00 61.59 269 ASP A O 1
ATOM 2201 N N . LEU A 1 270 ? -8.049 3.697 -23.931 1.00 55.47 270 LEU A N 1
ATOM 2202 C CA . LEU A 1 270 ? -8.103 2.297 -24.340 1.00 55.47 270 LEU A CA 1
ATOM 2203 C C . LEU A 1 270 ? -9.078 2.073 -25.507 1.00 55.47 270 LEU A C 1
ATOM 2205 O O . LEU A 1 270 ? -8.716 1.419 -26.480 1.00 55.47 270 LEU A O 1
ATOM 2209 N N . SER A 1 271 ? -10.282 2.652 -25.445 1.00 63.28 271 SER A N 1
ATOM 2210 C CA . SER A 1 271 ? -11.301 2.522 -26.501 1.00 63.28 271 SER A CA 1
ATOM 2211 C C . SER A 1 271 ? -10.826 3.100 -27.838 1.00 63.28 271 SER A C 1
ATOM 2213 O O . SER A 1 271 ? -11.017 2.500 -28.894 1.00 63.28 271 SER A O 1
ATOM 2215 N N . VAL A 1 272 ? -10.117 4.228 -27.778 1.00 68.62 272 VAL A N 1
ATOM 2216 C CA . VAL A 1 272 ? -9.501 4.871 -28.939 1.00 68.62 272 VAL A CA 1
ATOM 2217 C C . VAL A 1 272 ? -8.386 3.991 -29.497 1.00 68.62 272 VAL A C 1
ATOM 2219 O O . VAL A 1 272 ? -8.351 3.737 -30.697 1.00 68.62 272 VAL A O 1
ATOM 2222 N N . ASN A 1 273 ? -7.505 3.469 -28.641 1.00 68.38 273 ASN A N 1
ATOM 2223 C CA . ASN A 1 273 ? -6.401 2.607 -29.068 1.00 68.38 273 ASN A CA 1
ATOM 2224 C C . ASN A 1 273 ? -6.883 1.307 -29.729 1.00 68.38 273 ASN A C 1
ATOM 2226 O O . ASN A 1 273 ? -6.275 0.868 -30.703 1.00 68.38 273 ASN A O 1
ATOM 2230 N N . LEU A 1 274 ? -7.991 0.724 -29.263 1.00 67.69 274 LEU A N 1
ATOM 2231 C CA . LEU A 1 274 ? -8.606 -0.454 -29.885 1.00 67.69 274 LEU A CA 1
ATOM 2232 C C . LEU A 1 274 ? -9.080 -0.166 -31.316 1.00 67.69 274 LEU A C 1
ATOM 2234 O O . LEU A 1 274 ? -8.800 -0.936 -32.233 1.00 67.69 274 LEU A O 1
ATOM 2238 N N . GLU A 1 275 ? -9.739 0.970 -31.535 1.00 78.75 275 GLU A N 1
ATOM 2239 C CA . GLU A 1 275 ? -10.202 1.348 -32.873 1.00 78.75 275 GLU A CA 1
ATOM 2240 C C . GLU A 1 275 ? -9.040 1.756 -33.795 1.00 78.75 275 GLU A C 1
ATOM 2242 O O . GLU A 1 275 ? -9.099 1.512 -35.000 1.00 78.75 275 GLU A O 1
ATOM 2247 N N . ILE A 1 276 ? -7.939 2.298 -33.256 1.00 72.56 276 ILE A N 1
ATOM 2248 C CA . ILE A 1 276 ? -6.704 2.523 -34.029 1.00 72.56 276 ILE A CA 1
ATOM 2249 C C . ILE A 1 276 ? -6.159 1.192 -34.572 1.00 72.56 276 ILE A C 1
ATOM 2251 O O . ILE A 1 276 ? -5.821 1.119 -35.758 1.00 72.56 276 ILE A O 1
ATOM 2255 N N . VAL A 1 277 ? -6.097 0.144 -33.738 1.00 70.19 277 VAL A N 1
ATOM 2256 C CA . VAL A 1 277 ? -5.657 -1.204 -34.153 1.00 70.19 277 VAL A CA 1
ATOM 2257 C C . VAL A 1 277 ? -6.516 -1.715 -35.307 1.00 70.19 277 VAL A C 1
ATOM 2259 O O . VAL A 1 277 ? -5.985 -2.157 -36.327 1.00 70.19 277 VAL A O 1
ATOM 2262 N N . GLU A 1 278 ? -7.835 -1.598 -35.185 1.00 74.12 278 GLU A N 1
ATOM 2263 C CA . GLU A 1 278 ? -8.780 -2.113 -36.175 1.00 74.12 278 GLU A CA 1
ATOM 2264 C C . GLU A 1 278 ? -8.705 -1.356 -37.514 1.00 74.12 278 GLU A C 1
ATOM 2266 O O . GLU A 1 278 ? -8.644 -1.967 -38.585 1.00 74.12 278 GLU A O 1
ATOM 2271 N N . ILE A 1 279 ? -8.606 -0.021 -37.479 1.00 73.06 279 ILE A N 1
ATOM 2272 C CA . ILE A 1 279 ? -8.431 0.814 -38.681 1.00 73.06 279 ILE A CA 1
ATOM 2273 C C . ILE A 1 279 ? -7.137 0.451 -39.420 1.00 73.06 279 ILE A C 1
ATOM 2275 O O . ILE A 1 279 ? -7.109 0.427 -40.655 1.00 73.06 279 ILE A O 1
ATOM 2279 N N . MET A 1 280 ? -6.057 0.173 -38.688 1.00 67.56 280 MET A N 1
ATOM 2280 C CA . MET A 1 280 ? -4.786 -0.226 -39.290 1.00 67.56 280 MET A CA 1
ATOM 2281 C C . MET A 1 280 ? -4.844 -1.629 -39.893 1.00 67.56 280 MET A C 1
ATOM 2283 O O . MET A 1 280 ? -4.408 -1.797 -41.032 1.00 67.56 280 MET A O 1
ATOM 2287 N N . LYS A 1 281 ? -5.453 -2.605 -39.205 1.00 72.19 281 LYS A N 1
ATOM 2288 C CA . LYS A 1 281 ? -5.667 -3.961 -39.745 1.00 72.19 281 LYS A CA 1
ATOM 2289 C C . LYS A 1 281 ? -6.455 -3.923 -41.060 1.00 72.19 281 LYS A C 1
ATOM 2291 O O . LYS A 1 281 ? -6.056 -4.541 -42.045 1.00 72.19 281 LYS A O 1
ATOM 2296 N N . GLN A 1 282 ? -7.508 -3.109 -41.132 1.00 71.81 282 GLN A N 1
ATOM 2297 C CA . GLN A 1 282 ? -8.301 -2.925 -42.356 1.00 71.81 282 GLN A CA 1
ATOM 2298 C C . GLN A 1 282 ? -7.524 -2.256 -43.498 1.00 71.81 282 GLN A C 1
ATOM 2300 O O . GLN A 1 282 ? -7.795 -2.518 -44.673 1.00 71.81 282 GLN A O 1
ATOM 2305 N N . ARG A 1 283 ? -6.561 -1.386 -43.172 1.00 66.94 283 ARG A N 1
ATOM 2306 C CA . ARG A 1 283 ? -5.688 -0.743 -44.161 1.00 66.94 283 ARG A CA 1
ATOM 2307 C C . ARG A 1 283 ? -4.649 -1.710 -44.723 1.00 66.94 283 ARG A C 1
ATOM 2309 O O . ARG A 1 283 ? -4.287 -1.579 -45.881 1.00 66.94 283 ARG A O 1
ATOM 2316 N N . GLU A 1 284 ? -4.193 -2.670 -43.928 1.00 62.28 284 GLU A N 1
ATOM 2317 C CA . GLU A 1 284 ? -3.260 -3.715 -44.365 1.00 62.28 284 GLU A CA 1
ATOM 2318 C C . GLU A 1 284 ? -3.948 -4.806 -45.187 1.00 62.28 284 GLU A C 1
ATOM 2320 O O . GLU A 1 284 ? -3.361 -5.328 -46.129 1.00 62.28 284 GLU A O 1
ATOM 2325 N N . ALA A 1 285 ? -5.214 -5.101 -44.880 1.00 56.25 285 ALA A N 1
ATOM 2326 C CA . ALA A 1 285 ? -6.030 -6.056 -45.628 1.00 56.25 285 ALA A CA 1
ATOM 2327 C C . ALA A 1 285 ? -6.517 -5.524 -46.991 1.00 56.25 285 ALA A C 1
ATOM 2329 O O . ALA A 1 285 ? -6.957 -6.303 -47.836 1.00 56.25 285 ALA A O 1
ATOM 2330 N N . LYS A 1 286 ? -6.451 -4.206 -47.229 1.00 46.41 286 LYS A N 1
ATOM 2331 C CA . LYS A 1 286 ? -6.726 -3.604 -48.539 1.00 46.41 286 LYS A CA 1
ATOM 2332 C C . LYS A 1 286 ? -5.402 -3.284 -49.238 1.00 46.41 286 LYS A C 1
ATOM 2334 O O . LYS A 1 286 ? -4.770 -2.299 -48.858 1.00 46.41 286 LYS A O 1
ATOM 2339 N N . PRO A 1 287 ? -4.985 -4.043 -50.273 1.00 37.94 287 PRO A N 1
ATOM 2340 C CA . PRO A 1 287 ? -3.866 -3.615 -51.093 1.00 37.94 287 PRO A CA 1
ATOM 2341 C C . PRO A 1 287 ? -4.219 -2.259 -51.705 1.00 37.94 287 PRO A C 1
ATOM 2343 O O . PRO A 1 287 ? -5.340 -2.039 -52.172 1.00 37.94 287 PRO A O 1
ATOM 2346 N N . THR A 1 288 ? -3.272 -1.334 -51.604 1.00 39.12 288 THR A N 1
ATOM 2347 C CA . THR A 1 288 ? -3.338 0.039 -52.095 1.00 39.12 288 THR A CA 1
ATOM 2348 C C . THR A 1 288 ? -3.966 0.060 -53.490 1.00 39.12 288 THR A C 1
ATOM 2350 O O . THR A 1 288 ? -3.354 -0.413 -54.442 1.00 39.12 288 THR A O 1
ATOM 2353 N N . LYS A 1 289 ? -5.182 0.606 -53.632 1.00 36.62 289 LYS A N 1
ATOM 2354 C CA . LYS A 1 289 ? -5.603 1.115 -54.940 1.00 36.62 289 LYS A CA 1
ATOM 2355 C C . LYS A 1 289 ? -4.652 2.260 -55.255 1.00 36.62 289 LYS A C 1
ATOM 2357 O O . LYS A 1 289 ? -4.599 3.229 -54.497 1.00 36.62 289 LYS A O 1
ATOM 2362 N N . GLU A 1 290 ? -3.864 2.073 -56.305 1.00 35.41 290 GLU A N 1
ATOM 2363 C CA . GLU A 1 290 ? -3.013 3.089 -56.906 1.00 35.41 290 GLU A CA 1
ATOM 2364 C C . GLU A 1 290 ? -3.793 4.405 -57.010 1.00 35.41 290 GLU A C 1
ATOM 2366 O O . GLU A 1 290 ? -4.953 4.428 -57.433 1.00 35.41 290 GLU A O 1
ATOM 2371 N N . LEU A 1 291 ? -3.174 5.498 -56.553 1.00 34.06 291 LEU A N 1
ATOM 2372 C CA . LEU A 1 291 ? -3.666 6.826 -56.896 1.00 34.06 291 LEU A CA 1
ATOM 2373 C C . LEU A 1 291 ? -3.622 6.958 -58.427 1.00 34.06 291 LEU A C 1
ATOM 2375 O O . LEU A 1 291 ? -2.640 6.508 -59.020 1.00 34.06 291 LEU A O 1
ATOM 2379 N N . PRO A 1 292 ? -4.629 7.579 -59.064 1.00 32.62 292 PRO A N 1
ATOM 2380 C CA . PRO A 1 292 ? -4.611 7.758 -60.502 1.00 32.62 292 PRO A CA 1
ATOM 2381 C C . PRO A 1 292 ? -3.430 8.648 -60.890 1.00 32.62 292 PRO A C 1
ATOM 2383 O O . PRO A 1 292 ? -3.362 9.823 -60.522 1.00 32.62 292 PRO A O 1
ATOM 2386 N N . SER A 1 293 ? -2.498 8.062 -61.635 1.00 39.78 293 SER A N 1
ATOM 2387 C CA . SER A 1 293 ? -1.622 8.778 -62.546 1.00 39.78 293 SER A CA 1
ATOM 2388 C C . SER A 1 293 ? -2.495 9.370 -63.645 1.00 39.78 293 SER A C 1
ATOM 2390 O O . SER A 1 293 ? -2.994 8.617 -64.469 1.00 39.78 293 SER A O 1
ATOM 2392 N N . ASP A 1 294 ? -2.753 10.674 -63.582 1.00 33.88 294 ASP A N 1
ATOM 2393 C CA . ASP A 1 294 ? -2.943 11.556 -64.739 1.00 33.88 294 ASP A CA 1
ATOM 2394 C C . ASP A 1 294 ? -3.351 12.941 -64.241 1.00 33.88 294 ASP A C 1
ATOM 2396 O O . ASP A 1 294 ? -4.474 13.120 -63.786 1.00 33.88 294 ASP A O 1
ATOM 2400 N N . GLN A 1 295 ? -2.425 13.902 -64.311 1.00 33.22 295 GLN A N 1
ATOM 2401 C CA . GLN A 1 295 ? -2.599 15.177 -65.022 1.00 33.22 295 GLN A CA 1
ATOM 2402 C C . GLN A 1 295 ? -1.207 15.775 -65.271 1.00 33.22 295 GLN A C 1
ATOM 2404 O O . GLN A 1 295 ? -0.647 16.501 -64.452 1.00 33.22 295 GLN A O 1
ATOM 2409 N N . VAL A 1 296 ? -0.645 15.436 -66.432 1.00 34.25 296 VAL A N 1
ATOM 2410 C CA . VAL A 1 296 ? 0.329 16.277 -67.128 1.00 34.25 296 VAL A CA 1
ATOM 2411 C C . VAL A 1 296 ? -0.476 17.265 -67.978 1.00 34.25 296 VAL A C 1
ATOM 2413 O O . VAL A 1 296 ? -1.171 16.856 -68.901 1.00 34.25 296 VAL A O 1
ATOM 2416 N N . GLN A 1 297 ? -0.371 18.556 -67.677 1.00 33.34 297 GLN A N 1
ATOM 2417 C CA . GLN A 1 297 ? -0.455 19.637 -68.666 1.00 33.34 297 GLN A CA 1
ATOM 2418 C C . GLN A 1 297 ? 0.821 20.459 -68.446 1.00 33.34 297 GLN A C 1
ATOM 2420 O O . GLN A 1 297 ? 0.977 21.105 -67.418 1.00 33.34 297 GLN A O 1
ATOM 2425 N N . THR A 1 298 ? 1.909 20.196 -69.170 1.00 35.59 298 THR A N 1
ATOM 2426 C CA . THR A 1 298 ? 2.258 20.835 -70.453 1.00 35.59 298 THR A CA 1
ATOM 2427 C C . THR A 1 298 ? 1.808 22.293 -70.547 1.00 35.59 298 THR A C 1
ATOM 2429 O O . THR A 1 298 ? 0.708 22.610 -70.986 1.00 35.59 298 THR A O 1
ATOM 2432 N N . THR A 1 299 ? 2.714 23.205 -70.201 1.00 32.50 299 THR A N 1
ATOM 2433 C CA . THR A 1 299 ? 2.781 24.521 -70.842 1.00 32.50 299 THR A CA 1
ATOM 2434 C C . THR A 1 299 ? 4.253 24.885 -71.018 1.00 32.50 299 THR A C 1
ATOM 2436 O O . THR A 1 299 ? 4.888 25.466 -70.146 1.00 32.50 299 THR A O 1
ATOM 2439 N N . GLN A 1 300 ? 4.815 24.467 -72.152 1.00 35.81 300 GLN A N 1
ATOM 2440 C CA . GLN A 1 300 ? 5.892 25.194 -72.813 1.00 35.81 300 GLN A CA 1
ATOM 2441 C C . GLN A 1 300 ? 5.296 25.759 -74.101 1.00 35.81 300 GLN A C 1
ATOM 2443 O O . GLN A 1 300 ? 4.864 24.991 -74.954 1.00 35.81 300 GLN A O 1
ATOM 2448 N N . ALA A 1 301 ? 5.283 27.081 -74.226 1.00 36.75 301 ALA A N 1
ATOM 2449 C CA . ALA A 1 301 ? 5.425 27.771 -75.499 1.00 36.75 301 ALA A CA 1
ATOM 2450 C C . ALA A 1 301 ? 5.928 29.186 -75.203 1.00 36.75 301 ALA A C 1
ATOM 2452 O O . ALA A 1 301 ? 5.238 30.010 -74.611 1.00 36.75 301 ALA A O 1
ATOM 2453 N N . SER A 1 302 ? 7.191 29.373 -75.548 1.00 37.41 302 SER A N 1
ATOM 2454 C CA . SER A 1 302 ? 7.895 30.624 -75.777 1.00 37.41 302 SER A CA 1
ATOM 2455 C C . SER A 1 302 ? 7.263 31.447 -76.899 1.00 37.41 302 SER A C 1
ATOM 2457 O O . SER A 1 302 ? 6.976 30.878 -77.950 1.00 37.41 302 SER A O 1
ATOM 2459 N N . GLU A 1 303 ? 7.194 32.761 -76.696 1.00 42.06 303 GLU A N 1
ATOM 2460 C CA . GLU A 1 303 ? 7.608 33.802 -77.650 1.00 42.06 303 GLU A CA 1
ATOM 2461 C C . GLU A 1 303 ? 8.350 34.896 -76.870 1.00 42.06 303 GLU A C 1
ATOM 2463 O O . GLU A 1 303 ? 7.924 35.192 -75.727 1.00 42.06 303 GLU A O 1
#

pLDDT: mean 75.09, std 18.62, range [32.5, 97.25]

Nearest PDB structures (foldseek):
  7l7b-assembly1_B  TM=3.298E-01  e=1.772E+00  Clostridia bacterium
  8i23-assembly1_B  TM=3.614E-01  e=2.655E+00  Acetivibrio thermocellus DSM 1313
  5zx3-assembly1_B  TM=3.058E-01  e=2.980E+00  Mycobacterium tuberculosis H37Rv
  6tqo-assembly1_V  TM=3.063E-01  e=3.543E+00  Escherichia coli
  6c9y-assembly1_B  TM=2.380E-01  e=4.729E+00  Escherichia coli K-12

Foldseek 3Di:
DCVVVVDDPQQKDKDFLVVVVCVLPLLPLDVDDDDPVSVVVVVVVVCCQQPDKDWDPFDQPDPVSPDTDIDIGGQWPDKDKDWDDDPDDPDPDDTTIMIIIGGDVVVSVCVVVVVDDDWDPSLLSQDRDPVLNLVLVVCLVVCVPHFKDKDFLVVVCVVSVPDPDDSVVSLVVQQVSQVSQDQGAHPRFHWPHWHWDADPVNPTIMIMTGGHHHDDDPDDPPVVVVLVPDCVVVVVVVVLVPDDPVVNVVLLVVLQVVLCVVPVPDNRPVSSVVSSSVVVVVVVVDDDPDDDPDDDDDDDDDD

Secondary structure (DSSP, 8-state):
-GGGTT-----EEEEEHHHHHHHHHTTTS----SSHHHHHHHHHHHHHHHHSEEEEEEEESSTT---EEEEEEESEEEEEEEEEE--SSSSTT-EEEEEEEEE-HHHHHHHHTT-S----HHHHHT---HHHHHHHHHHHHHTTT-SEEEEEHHHHHHHTT--S--HHHHHHHHHHHHHHHTT-B-SSSEEEEEEEEE-TTSSSEEEEEEEEPPPPP-PPPTHHHHHSSSTHHHHHHHHHHTS-HHHHHHHHHHHHHHHHHH-TT---HHHHHHHHHHHHHHHHHS-----------------

Radius of gyration: 26.79 Å; Cα contacts (8 Å, |Δi|>4): 330; chains: 1; bounding box: 44×60×105 Å

Mean predicted aligned error: 16.15 Å